Protein AF-A0A6M2E4M0-F1 (afdb_monomer_lite)

InterPro domains:
  IPR001567 Peptidase M3A/M3B catalytic domain [PF01432] (17-182)
  IPR024077 Neurolysin/Thimet oligopeptidase, domain 2 [G3DSA:1.10.1370.10] (2-150)
  IPR024079 Metallopeptidase, catalytic domain superfamily [G3DSA:3.40.390.10] (151-183)
  IPR045090 Peptidase M3A/M3B [PTHR11804] (2-182)

Secondary structure (DSSP, 8-state):
--------SSHHHHHHHHHH---HHHHHHHHHHHHTTTHHHHHHHHHHHHHHHHHHHHHTT-SSHHHHHHTTSTT-SHHHHHHHHHHHHHHHHHHHHHHHHHHHHHHHHHHHHHT----S---HHHHHHHHHHHHHHHS---HHHHHTT--HHHHHHHHHHHHHHHHT----PPSS---SS--

Sequence (183 aa):
ETGKRKVTLKHPHVVPVMKMAADPETRRKVNFACESRCIKENIPLLEKAISLRHKKAQILNYPTHADFVTELLMACSAANVRRFLTDLADKLQPLWAKEKKVLLELKEEECEKQGVPFDGELHVWDIAFYKNLVEERHYKVDQEKLRAYFPLEVVMKGLFGIYELLLGLKFEEIEKPALWHPE

Structure (mmCIF, N/CA/C/O backbone):
data_AF-A0A6M2E4M0-F1
#
_entry.id   AF-A0A6M2E4M0-F1
#
loop_
_atom_site.group_PDB
_atom_site.id
_atom_site.type_symbol
_atom_site.label_atom_id
_atom_site.label_alt_id
_atom_site.label_comp_id
_atom_site.label_asym_id
_atom_site.label_entity_id
_atom_site.label_seq_id
_atom_site.pdbx_PDB_ins_code
_atom_site.Cartn_x
_atom_site.Cartn_y
_atom_site.Cartn_z
_atom_site.occupancy
_atom_site.B_iso_or_equiv
_atom_site.auth_seq_id
_atom_site.auth_comp_id
_atom_site.auth_asym_id
_atom_site.auth_atom_id
_atom_site.pdbx_PDB_model_num
ATOM 1 N N . GLU A 1 1 ? -5.366 -20.433 32.260 1.00 48.91 1 GLU A N 1
ATOM 2 C CA . GLU A 1 1 ? -5.104 -20.024 30.860 1.00 48.91 1 GLU A CA 1
ATOM 3 C C . GLU A 1 1 ? -5.175 -18.506 30.765 1.00 48.91 1 GLU A C 1
ATOM 5 O O . GLU A 1 1 ? -6.028 -17.913 31.405 1.00 48.91 1 GLU A O 1
ATOM 10 N N . THR A 1 2 ? -4.258 -17.851 30.055 1.00 73.00 2 THR A N 1
ATOM 11 C CA . THR A 1 2 ? -4.041 -16.391 30.155 1.00 73.00 2 THR A CA 1
ATOM 12 C C . THR A 1 2 ? -5.080 -15.519 29.429 1.00 73.00 2 THR A C 1
ATOM 14 O O . THR A 1 2 ? -4.933 -14.300 29.432 1.00 73.00 2 THR A O 1
ATOM 17 N N . GLY A 1 3 ? -6.098 -16.102 28.778 1.00 86.94 3 GLY A N 1
ATOM 18 C CA . GLY A 1 3 ? -7.182 -15.371 28.095 1.00 86.94 3 GLY A CA 1
ATOM 19 C C . GLY A 1 3 ? -6.783 -14.612 26.816 1.00 86.94 3 GLY A C 1
ATOM 20 O O . GLY A 1 3 ? -7.620 -13.957 26.201 1.00 86.94 3 GLY A O 1
ATOM 21 N N . LYS A 1 4 ? -5.517 -14.688 26.387 1.00 90.69 4 LYS A N 1
ATOM 22 C CA . LYS A 1 4 ? -4.993 -13.954 25.221 1.00 90.69 4 LYS A CA 1
ATOM 23 C C . LYS A 1 4 ? -5.273 -14.687 23.901 1.00 90.69 4 LYS A C 1
ATOM 25 O O . LYS A 1 4 ? -5.190 -15.911 23.834 1.00 90.69 4 LYS A O 1
ATOM 30 N N . ARG A 1 5 ? -5.540 -13.931 22.827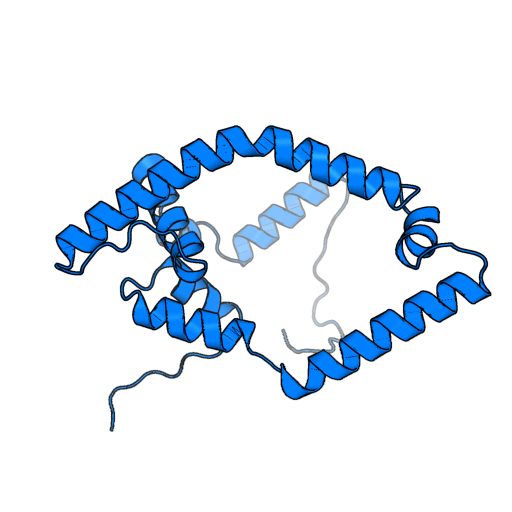 1.00 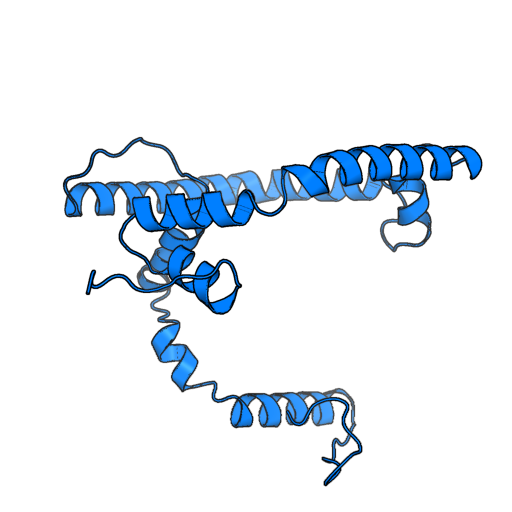91.62 5 ARG A N 1
ATOM 31 C CA . ARG A 1 5 ? -5.704 -14.442 21.450 1.00 91.62 5 ARG A CA 1
ATOM 32 C C . ARG A 1 5 ? -4.426 -14.224 20.633 1.00 91.62 5 ARG A C 1
ATOM 34 O O . ARG A 1 5 ? -3.756 -13.204 20.782 1.00 91.62 5 ARG A O 1
ATOM 41 N N . LYS A 1 6 ? -4.088 -15.174 19.756 1.00 93.50 6 LYS A N 1
ATOM 42 C CA . LYS A 1 6 ? -2.920 -15.077 18.869 1.00 93.50 6 LYS A CA 1
ATOM 43 C C . LYS A 1 6 ? -3.266 -14.249 17.631 1.00 93.50 6 LYS A C 1
ATOM 45 O O . LYS A 1 6 ? -4.052 -14.691 16.802 1.00 93.50 6 LYS A O 1
ATOM 50 N N . VAL A 1 7 ? -2.622 -13.095 17.479 1.00 94.88 7 VAL A N 1
ATOM 51 C CA . VAL A 1 7 ? -2.681 -12.268 16.264 1.00 94.88 7 VAL A CA 1
ATOM 52 C C . VAL A 1 7 ? -1.413 -12.515 15.447 1.00 94.88 7 VAL A C 1
ATOM 54 O O . VAL A 1 7 ? -0.306 -12.462 15.979 1.00 94.88 7 VAL A O 1
ATOM 57 N N . THR A 1 8 ? -1.557 -12.822 14.157 1.00 96.12 8 THR A N 1
ATOM 58 C CA . THR A 1 8 ? -0.409 -13.051 13.256 1.00 96.12 8 THR A CA 1
ATOM 59 C C . THR A 1 8 ? -0.132 -11.828 12.392 1.00 96.12 8 THR A C 1
ATOM 61 O O . THR A 1 8 ? -1.048 -11.080 12.082 1.00 96.12 8 THR A O 1
ATOM 64 N N . LEU A 1 9 ? 1.081 -11.707 11.853 1.00 95.31 9 LEU A N 1
ATOM 65 C CA . LEU A 1 9 ? 1.463 -10.622 10.935 1.00 95.31 9 LEU A CA 1
ATOM 66 C C . LEU A 1 9 ? 1.097 -10.900 9.461 1.00 95.31 9 LEU A C 1
ATOM 68 O O . LEU A 1 9 ? 1.837 -10.552 8.539 1.00 95.31 9 LEU A O 1
ATOM 72 N N . LYS A 1 10 ? -0.014 -11.606 9.238 1.00 95.62 10 LYS A N 1
ATOM 73 C CA . LYS A 1 10 ? -0.569 -11.904 7.910 1.00 95.62 10 LYS A CA 1
ATOM 74 C C . LYS A 1 10 ? -1.707 -10.928 7.620 1.00 95.62 10 LYS A C 1
ATOM 76 O O . LYS A 1 10 ? -2.395 -10.513 8.552 1.00 95.62 10 LYS A O 1
ATOM 81 N N . HIS A 1 11 ? -1.928 -10.599 6.347 1.00 91.69 11 HIS A N 1
ATOM 82 C CA . HIS A 1 11 ? -2.948 -9.627 5.929 1.00 91.69 11 HIS A CA 1
ATOM 83 C C . HIS A 1 11 ? -4.336 -9.838 6.563 1.00 91.69 11 HIS A C 1
ATOM 85 O O . HIS A 1 11 ? -4.871 -8.850 7.065 1.00 91.69 11 HIS A O 1
ATOM 91 N N . PRO A 1 12 ? -4.878 -11.072 6.656 1.00 94.38 12 PRO A N 1
ATOM 92 C CA . PRO A 1 12 ? -6.195 -11.304 7.258 1.00 94.38 12 PRO A CA 1
ATOM 93 C C . PRO A 1 12 ? -6.313 -10.901 8.734 1.00 94.38 12 PRO A C 1
ATOM 95 O O . PRO A 1 12 ? -7.415 -10.694 9.218 1.00 94.38 12 PRO A O 1
ATOM 98 N N . HIS A 1 13 ? -5.196 -10.789 9.458 1.00 94.19 13 HIS A N 1
ATOM 99 C CA . HIS A 1 13 ? -5.175 -10.346 10.854 1.00 94.19 13 HIS A CA 1
ATOM 100 C C . HIS A 1 13 ? -4.725 -8.889 10.991 1.00 94.19 13 HIS A C 1
ATOM 102 O O . HIS A 1 13 ? -5.324 -8.135 11.749 1.00 94.19 13 HIS A O 1
ATOM 108 N N . VAL A 1 14 ? -3.692 -8.472 10.254 1.00 94.94 14 VAL A N 1
ATOM 109 C CA . VAL A 1 14 ? -3.147 -7.110 10.361 1.00 94.94 14 VAL A CA 1
ATOM 110 C C . VAL A 1 14 ? -4.158 -6.079 9.868 1.00 94.94 14 VAL A C 1
ATOM 112 O O . VAL A 1 14 ? -4.410 -5.106 10.567 1.00 94.94 14 VAL A O 1
ATOM 115 N N . VAL A 1 15 ? -4.773 -6.289 8.699 1.00 94.25 15 VAL A N 1
ATOM 116 C CA . VAL A 1 15 ? -5.650 -5.275 8.091 1.00 94.25 15 VAL A CA 1
ATOM 117 C C . VAL A 1 15 ? -6.874 -4.967 8.968 1.00 94.25 15 VAL A C 1
ATOM 119 O O . VAL A 1 15 ? -7.100 -3.784 9.222 1.00 94.25 15 VAL A O 1
ATOM 122 N N . PRO A 1 16 ? -7.625 -5.958 9.495 1.00 93.94 16 PRO A N 1
ATOM 123 C CA . PRO A 1 16 ? -8.746 -5.667 10.390 1.00 93.94 16 PRO A CA 1
ATOM 124 C C . PRO A 1 16 ? -8.308 -4.993 11.690 1.00 93.94 16 PRO A C 1
ATOM 126 O O . PRO A 1 16 ? -8.949 -4.041 12.119 1.00 93.94 16 PRO A O 1
ATOM 129 N N . VAL A 1 17 ? -7.185 -5.412 12.288 1.00 95.56 17 VAL A N 1
ATOM 130 C CA . VAL A 1 17 ? -6.670 -4.764 13.506 1.00 95.56 17 VAL A CA 1
ATOM 131 C C . VAL A 1 17 ? -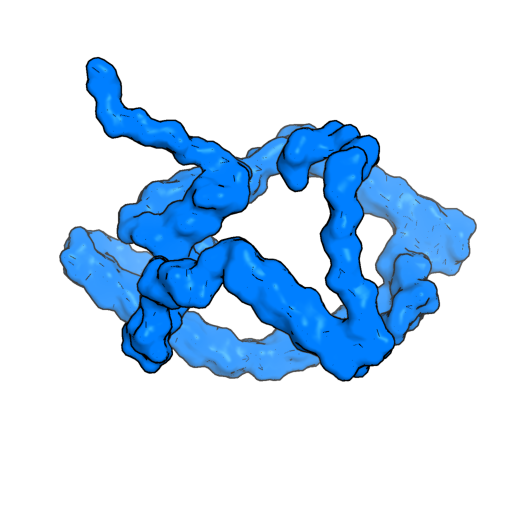6.353 -3.293 13.249 1.00 95.56 17 VAL A C 1
ATOM 133 O O . VAL A 1 17 ? -6.776 -2.438 14.020 1.00 95.56 17 VAL A O 1
ATOM 136 N N . MET A 1 18 ? -5.670 -2.978 12.147 1.00 96.06 18 MET A N 1
ATOM 137 C CA . MET A 1 18 ? -5.321 -1.595 11.814 1.00 96.06 18 MET A CA 1
ATOM 138 C C . MET A 1 18 ? -6.540 -0.718 11.503 1.00 96.06 18 MET A C 1
ATOM 140 O O . MET A 1 18 ? -6.465 0.490 11.704 1.00 96.06 18 MET A O 1
ATOM 144 N N . LYS A 1 19 ? -7.643 -1.298 11.011 1.00 94.19 19 LYS A N 1
ATOM 145 C CA . LYS A 1 19 ? -8.867 -0.561 10.654 1.00 94.19 19 LYS A CA 1
ATOM 146 C C . LYS A 1 19 ? -9.890 -0.450 11.785 1.00 94.19 19 LYS A C 1
ATOM 148 O O . LYS A 1 19 ? -10.618 0.531 11.817 1.00 94.19 19 LYS A O 1
ATOM 153 N N . MET A 1 20 ? -9.976 -1.446 12.667 1.00 91.69 20 MET A N 1
ATOM 154 C CA . MET A 1 20 ? -11.119 -1.611 13.579 1.00 91.69 20 MET A CA 1
ATOM 155 C C . MET A 1 20 ? -10.738 -1.681 15.061 1.00 91.69 20 MET A C 1
ATOM 157 O O . MET A 1 20 ? -11.606 -1.518 15.914 1.00 91.69 20 MET A O 1
ATOM 161 N N . ALA A 1 21 ? -9.474 -1.945 15.415 1.00 93.25 21 ALA A N 1
ATOM 162 C CA . ALA A 1 21 ? -9.102 -2.032 16.826 1.00 93.25 21 ALA A CA 1
ATOM 163 C C . ALA A 1 21 ? -9.146 -0.642 17.475 1.00 93.25 21 ALA A C 1
ATOM 165 O O . ALA A 1 21 ? -8.333 0.213 17.133 1.00 93.25 21 ALA A O 1
ATOM 166 N N . ALA A 1 22 ? -10.066 -0.441 18.424 1.00 89.06 22 ALA A N 1
ATOM 167 C CA . ALA A 1 22 ? -10.234 0.830 19.132 1.00 89.06 22 ALA A CA 1
ATOM 168 C C . ALA A 1 22 ? -9.011 1.205 19.989 1.00 89.06 22 ALA A C 1
ATOM 170 O O . ALA A 1 22 ? -8.667 2.376 20.086 1.00 89.06 22 ALA A O 1
ATOM 171 N N . ASP A 1 23 ? -8.310 0.217 20.557 1.00 90.62 23 ASP A N 1
ATOM 172 C CA . ASP A 1 23 ? -7.115 0.463 21.369 1.00 90.62 23 ASP A CA 1
ATOM 173 C C . ASP A 1 23 ? -5.913 0.906 20.497 1.00 90.62 23 ASP A C 1
ATOM 175 O O . ASP A 1 23 ? -5.389 0.092 19.715 1.00 90.62 23 ASP A O 1
ATOM 179 N N . PRO A 1 24 ? -5.421 2.154 20.645 1.00 90.81 24 PRO A N 1
ATOM 180 C CA . PRO A 1 24 ? -4.288 2.661 19.874 1.00 90.81 24 PRO A CA 1
ATOM 181 C C . PRO A 1 24 ? -2.990 1.895 20.151 1.00 90.81 24 PRO A C 1
ATOM 183 O O . PRO A 1 24 ? -2.186 1.714 19.234 1.00 90.81 24 PRO A O 1
ATOM 186 N N . GLU A 1 25 ? -2.784 1.369 21.364 1.00 92.62 25 GLU A N 1
ATOM 187 C CA . GLU A 1 25 ? -1.576 0.601 21.686 1.00 92.62 25 GLU A CA 1
ATOM 188 C C . GLU A 1 25 ? -1.540 -0.737 20.945 1.00 92.62 25 GLU A C 1
ATOM 190 O O . GLU A 1 25 ? -0.474 -1.191 20.511 1.00 92.62 25 GLU A O 1
ATOM 195 N N . THR A 1 26 ? -2.702 -1.363 20.752 1.00 94.56 26 THR A N 1
ATOM 196 C CA . THR A 1 26 ? -2.828 -2.566 19.926 1.00 94.56 26 THR A CA 1
ATOM 197 C C . THR A 1 26 ? -2.453 -2.268 18.474 1.00 94.56 26 THR A C 1
ATOM 199 O O . THR A 1 26 ? -1.631 -2.994 17.902 1.00 94.56 26 THR A O 1
ATOM 202 N N . ARG A 1 27 ? -2.967 -1.173 17.891 1.00 95.25 27 ARG A N 1
ATOM 203 C CA . ARG A 1 27 ? -2.604 -0.751 16.525 1.00 95.25 27 ARG A CA 1
ATOM 204 C C . ARG A 1 27 ? -1.110 -0.451 16.412 1.00 95.25 27 ARG A C 1
ATOM 206 O O . ARG A 1 27 ? -0.449 -0.964 15.509 1.00 95.25 27 ARG A O 1
ATOM 213 N N . ARG A 1 28 ? -0.544 0.295 17.366 1.00 95.31 28 ARG A N 1
ATOM 214 C CA . ARG A 1 28 ? 0.883 0.645 17.402 1.00 95.31 28 ARG A CA 1
ATOM 215 C C . ARG A 1 28 ? 1.780 -0.591 17.432 1.00 95.31 28 ARG A C 1
ATOM 217 O O . ARG A 1 28 ? 2.710 -0.692 16.631 1.00 95.31 28 ARG A O 1
ATOM 224 N N . LYS A 1 29 ? 1.496 -1.557 18.316 1.00 96.38 29 LYS A N 1
ATOM 225 C CA . LYS A 1 29 ? 2.277 -2.803 18.441 1.00 96.38 29 LYS A CA 1
ATOM 226 C C . LYS A 1 29 ? 2.203 -3.658 17.180 1.00 96.38 29 LYS A C 1
ATOM 228 O O . LYS A 1 29 ? 3.231 -4.173 16.743 1.00 96.38 29 LYS A O 1
ATOM 233 N N . VAL A 1 30 ? 1.014 -3.806 16.593 1.00 96.44 30 VAL A N 1
ATOM 234 C CA . VAL A 1 30 ? 0.835 -4.597 15.367 1.00 96.44 30 VAL A CA 1
ATOM 235 C C . VAL A 1 30 ? 1.508 -3.925 14.174 1.00 96.44 30 VAL A C 1
ATOM 237 O O . VAL A 1 30 ? 2.227 -4.606 13.443 1.00 96.44 30 VAL A O 1
ATOM 240 N N . ASN A 1 31 ? 1.357 -2.608 14.019 1.00 96.62 31 ASN A N 1
ATOM 241 C CA . ASN A 1 31 ? 2.043 -1.838 12.985 1.00 96.62 31 ASN A CA 1
ATOM 242 C C . ASN A 1 31 ? 3.562 -1.996 13.102 1.00 96.62 31 ASN A C 1
ATOM 244 O O . ASN A 1 31 ? 4.214 -2.431 12.160 1.00 96.62 31 ASN A O 1
ATOM 248 N N . PHE A 1 32 ? 4.120 -1.738 14.288 1.00 96.69 32 PHE A N 1
ATOM 249 C CA . PHE A 1 32 ? 5.558 -1.851 14.524 1.00 96.69 32 PHE A CA 1
ATOM 250 C C . PHE A 1 32 ? 6.086 -3.263 14.239 1.00 96.69 32 PHE A C 1
ATOM 252 O O . PHE A 1 32 ? 7.099 -3.417 13.560 1.00 96.69 32 PHE A O 1
ATOM 259 N N . ALA A 1 33 ? 5.392 -4.303 14.711 1.00 96.31 33 ALA A N 1
ATOM 260 C CA . ALA A 1 33 ? 5.784 -5.685 14.453 1.00 96.31 33 ALA A CA 1
ATOM 261 C C . ALA A 1 33 ? 5.708 -6.047 12.959 1.00 96.31 33 ALA A C 1
ATOM 263 O O . ALA A 1 33 ? 6.560 -6.786 12.468 1.00 96.31 33 ALA A O 1
ATOM 264 N N . CYS A 1 34 ? 4.712 -5.529 12.233 1.00 95.19 34 CYS A N 1
ATOM 265 C CA . CYS A 1 34 ? 4.542 -5.749 10.798 1.00 95.19 34 CYS A CA 1
ATOM 266 C C . CYS A 1 34 ? 5.633 -5.054 9.966 1.00 95.19 34 CYS A C 1
ATOM 268 O O . CYS A 1 34 ? 6.212 -5.690 9.081 1.00 95.19 34 CYS A O 1
ATOM 270 N N . GLU A 1 35 ? 5.947 -3.797 10.280 1.00 94.62 35 GLU A N 1
ATOM 271 C CA . GLU A 1 35 ? 6.998 -3.019 9.610 1.00 94.62 35 GLU A CA 1
ATOM 272 C C . GLU A 1 35 ? 8.408 -3.511 9.970 1.00 94.62 35 GLU A C 1
ATOM 274 O O . GLU A 1 35 ? 9.340 -3.383 9.182 1.00 94.62 35 GLU A O 1
ATOM 279 N N . SER A 1 36 ? 8.568 -4.164 11.126 1.00 95.88 36 SER A N 1
ATOM 280 C CA . SER A 1 36 ? 9.862 -4.688 11.586 1.00 95.88 36 SER A CA 1
ATOM 281 C C . SER A 1 36 ? 10.189 -6.109 11.113 1.00 95.88 36 SER A C 1
ATOM 283 O O . SER A 1 36 ? 11.143 -6.729 11.598 1.00 95.88 36 SER A O 1
ATOM 285 N N . ARG A 1 37 ? 9.409 -6.671 10.183 1.00 95.56 37 ARG A N 1
ATOM 286 C CA . ARG A 1 37 ? 9.635 -8.037 9.688 1.00 95.56 37 ARG A CA 1
ATOM 287 C C . ARG A 1 37 ? 10.951 -8.135 8.921 1.00 95.56 37 ARG A C 1
ATOM 289 O O . ARG A 1 37 ? 11.187 -7.392 7.974 1.00 95.56 37 ARG A O 1
ATOM 296 N N . CYS A 1 38 ? 11.767 -9.116 9.304 1.00 96.25 38 CYS A N 1
ATOM 297 C CA . CYS A 1 38 ? 13.013 -9.474 8.623 1.00 96.25 38 CYS A CA 1
ATOM 298 C C . CYS A 1 38 ? 14.016 -8.312 8.485 1.00 96.25 38 CYS A C 1
ATOM 300 O O . CYS A 1 38 ? 14.787 -8.287 7.531 1.00 96.25 38 CYS A O 1
ATOM 302 N N . ILE A 1 39 ? 14.013 -7.333 9.404 1.00 95.94 39 ILE A N 1
ATOM 303 C CA . ILE A 1 39 ? 14.928 -6.175 9.360 1.00 95.94 39 ILE A CA 1
ATOM 304 C C . ILE A 1 39 ? 16.394 -6.620 9.261 1.00 95.94 39 ILE A C 1
ATOM 306 O O . ILE A 1 39 ? 17.145 -6.094 8.442 1.00 95.94 39 ILE A O 1
ATOM 310 N N . LYS A 1 40 ? 16.807 -7.594 10.082 1.00 96.06 40 LYS A N 1
ATOM 311 C CA . LYS A 1 40 ? 18.214 -8.013 10.181 1.00 96.06 40 LYS A CA 1
ATOM 312 C C . LYS A 1 40 ? 18.696 -8.710 8.911 1.00 96.06 40 LYS A C 1
ATOM 314 O O . LYS A 1 40 ? 19.852 -8.565 8.535 1.00 96.06 40 LYS A O 1
ATOM 319 N N . GLU A 1 41 ? 17.812 -9.457 8.264 1.00 97.56 41 GLU A N 1
ATOM 320 C CA . GLU A 1 41 ? 18.101 -10.242 7.071 1.00 97.56 41 GLU A CA 1
ATOM 321 C C . GLU A 1 41 ? 17.951 -9.404 5.794 1.00 97.56 41 GLU A C 1
ATOM 323 O O . GLU A 1 41 ? 18.804 -9.462 4.910 1.00 97.56 41 GLU A O 1
ATOM 328 N N . ASN A 1 42 ? 16.894 -8.593 5.693 1.00 97.94 42 ASN A N 1
ATOM 329 C CA . ASN A 1 42 ? 16.554 -7.883 4.461 1.00 97.94 42 ASN A CA 1
ATOM 330 C C . ASN A 1 42 ? 17.355 -6.597 4.255 1.00 97.94 42 ASN A C 1
ATOM 332 O O . ASN A 1 42 ? 17.609 -6.261 3.100 1.00 97.94 42 ASN A O 1
ATOM 336 N N . ILE A 1 43 ? 17.769 -5.884 5.312 1.00 97.56 43 ILE A N 1
ATOM 337 C CA . ILE A 1 43 ? 18.551 -4.644 5.148 1.00 97.56 43 ILE A CA 1
ATOM 338 C C . ILE A 1 43 ? 19.876 -4.914 4.407 1.00 97.56 43 ILE A C 1
ATOM 340 O O . ILE A 1 43 ? 20.073 -4.314 3.348 1.00 97.56 43 ILE A O 1
ATOM 344 N N . PRO A 1 44 ? 20.735 -5.864 4.839 1.00 98.06 44 PRO A N 1
ATOM 345 C CA . PRO A 1 44 ? 21.988 -6.141 4.131 1.00 98.06 44 PRO A CA 1
ATOM 346 C C . PRO A 1 44 ? 21.770 -6.646 2.697 1.00 98.06 44 PRO A C 1
ATOM 348 O O . PRO A 1 44 ? 22.538 -6.335 1.782 1.00 98.06 44 PRO A O 1
ATOM 351 N N . LEU A 1 45 ? 20.706 -7.428 2.474 1.00 98.38 45 LEU A N 1
ATOM 352 C CA . LEU A 1 45 ? 20.339 -7.904 1.140 1.00 98.38 45 LEU A CA 1
ATOM 353 C C . LEU A 1 45 ? 19.909 -6.753 0.227 1.00 98.38 45 LEU A C 1
ATOM 355 O O . LEU A 1 45 ? 20.286 -6.739 -0.946 1.00 98.38 45 LEU A O 1
ATOM 359 N N . LEU A 1 46 ? 19.155 -5.784 0.750 1.00 98.00 46 LEU A N 1
ATOM 360 C CA . LEU A 1 46 ? 18.704 -4.619 -0.000 1.00 98.00 46 LEU A CA 1
ATOM 361 C C . LEU A 1 46 ? 19.877 -3.706 -0.371 1.00 98.00 46 LEU A C 1
ATOM 363 O O . LEU A 1 46 ? 19.984 -3.312 -1.530 1.00 98.00 46 LEU A O 1
ATOM 367 N N . GLU A 1 47 ? 20.790 -3.430 0.562 1.00 98.19 47 GLU A N 1
ATOM 368 C CA . GLU A 1 47 ? 22.007 -2.649 0.300 1.00 98.19 47 GLU A CA 1
ATOM 369 C C . GLU A 1 47 ? 22.853 -3.290 -0.806 1.00 98.19 47 GLU A C 1
ATOM 371 O O . GLU A 1 47 ? 23.224 -2.640 -1.792 1.00 98.19 47 GLU A O 1
ATOM 376 N N . LYS A 1 48 ? 23.082 -4.605 -0.699 1.00 98.25 48 LYS A N 1
ATOM 377 C CA . LYS A 1 48 ? 23.785 -5.375 -1.728 1.00 98.25 48 LYS A CA 1
ATOM 378 C C . LYS A 1 48 ? 23.043 -5.335 -3.064 1.00 98.25 48 LYS A C 1
ATOM 380 O O . LYS A 1 48 ? 23.673 -5.149 -4.104 1.00 98.25 48 LYS A O 1
ATOM 385 N N . ALA A 1 49 ? 21.718 -5.478 -3.061 1.00 98.38 49 ALA A N 1
ATOM 386 C CA . ALA A 1 49 ? 20.908 -5.429 -4.274 1.00 98.38 49 ALA A CA 1
ATOM 387 C C . ALA A 1 49 ? 20.973 -4.056 -4.959 1.00 98.38 49 ALA A C 1
ATOM 389 O O . ALA A 1 49 ? 21.109 -4.005 -6.180 1.00 98.38 49 ALA A O 1
ATOM 390 N N . ILE A 1 50 ? 20.917 -2.955 -4.203 1.00 98.25 50 ILE A N 1
ATOM 391 C CA . ILE A 1 50 ? 21.036 -1.588 -4.733 1.00 98.25 50 ILE A CA 1
ATOM 392 C C . ILE A 1 50 ? 22.409 -1.393 -5.386 1.00 98.25 50 ILE A C 1
ATOM 394 O O . ILE A 1 50 ? 22.480 -0.967 -6.540 1.00 98.25 50 ILE A O 1
ATOM 398 N N . SER A 1 51 ? 23.485 -1.779 -4.693 1.00 98.19 51 SER A N 1
ATOM 399 C CA . SER A 1 51 ? 24.854 -1.681 -5.215 1.00 98.19 51 SER A CA 1
ATOM 400 C C . SER A 1 51 ? 25.040 -2.490 -6.505 1.00 98.19 51 SER A C 1
ATOM 402 O O . SER A 1 51 ? 25.507 -1.968 -7.521 1.00 98.19 51 SER A O 1
ATOM 404 N N . LEU A 1 52 ? 24.593 -3.751 -6.516 1.00 98.44 52 LEU A N 1
ATOM 405 C CA . LEU A 1 52 ? 24.701 -4.622 -7.689 1.00 98.44 52 LEU A CA 1
ATOM 406 C C . LEU A 1 52 ? 23.849 -4.131 -8.865 1.00 98.44 52 LEU A C 1
ATOM 408 O O . LEU A 1 52 ? 24.301 -4.185 -10.008 1.00 98.44 52 LEU A O 1
ATOM 412 N N . ARG A 1 53 ? 22.638 -3.625 -8.605 1.00 98.44 53 ARG A N 1
ATOM 413 C CA . ARG A 1 53 ? 21.768 -3.037 -9.636 1.00 98.44 53 ARG A CA 1
ATOM 414 C C . ARG A 1 53 ? 22.392 -1.796 -10.259 1.00 98.44 53 ARG A C 1
ATOM 416 O O . ARG A 1 53 ? 22.334 -1.647 -11.478 1.00 98.44 53 ARG A O 1
ATOM 423 N N . HIS A 1 54 ? 23.015 -0.942 -9.449 1.00 97.94 54 HIS A N 1
ATOM 424 C CA . HIS A 1 54 ? 23.741 0.219 -9.950 1.00 97.94 54 HIS A CA 1
ATOM 425 C C . HIS A 1 54 ? 24.948 -0.204 -10.799 1.00 97.94 54 HIS A C 1
ATOM 427 O O . HIS A 1 54 ? 25.066 0.235 -11.940 1.00 97.94 54 HIS A O 1
ATOM 433 N N . LYS A 1 55 ? 25.775 -1.143 -10.315 1.00 98.00 55 LYS A N 1
ATOM 434 C CA . LYS A 1 55 ? 26.913 -1.682 -11.079 1.00 98.00 55 LYS A CA 1
ATOM 435 C C . LYS A 1 55 ? 26.481 -2.297 -12.415 1.00 98.00 55 LYS A C 1
ATOM 437 O O . LYS A 1 55 ? 27.122 -2.052 -13.431 1.00 98.00 55 LYS A O 1
ATOM 442 N N . LYS A 1 56 ? 25.382 -3.061 -12.431 1.00 98.19 56 LYS A N 1
ATOM 443 C CA . LYS A 1 56 ? 24.802 -3.616 -13.664 1.00 98.19 56 LYS A CA 1
ATOM 444 C C . LYS A 1 56 ? 24.430 -2.510 -14.656 1.00 98.19 56 LYS A C 1
ATOM 446 O O . LYS A 1 56 ? 24.754 -2.637 -15.830 1.00 98.19 56 LYS A O 1
ATOM 451 N N . ALA A 1 57 ? 23.756 -1.455 -14.197 1.00 97.62 57 ALA A N 1
ATOM 452 C CA . ALA A 1 57 ? 23.356 -0.343 -15.058 1.00 97.62 57 ALA A CA 1
ATOM 453 C C . ALA A 1 57 ? 24.573 0.353 -15.684 1.00 97.62 57 ALA A C 1
ATOM 455 O O . ALA A 1 57 ? 24.595 0.557 -16.892 1.00 97.62 57 ALA A O 1
ATOM 456 N N . GLN A 1 58 ? 25.615 0.602 -14.886 1.00 97.69 58 GLN A N 1
ATOM 457 C CA . GLN A 1 58 ? 26.865 1.210 -15.351 1.00 97.69 58 GLN A CA 1
ATOM 458 C C . GLN A 1 58 ? 27.571 0.359 -16.417 1.00 97.69 58 GLN A C 1
ATOM 460 O O . GLN A 1 58 ? 28.001 0.892 -17.432 1.00 97.69 58 GLN A O 1
ATOM 465 N N . ILE A 1 59 ? 27.635 -0.968 -16.237 1.00 98.25 59 ILE A N 1
ATOM 466 C CA . ILE A 1 59 ? 28.208 -1.892 -17.241 1.00 98.25 59 ILE A CA 1
ATOM 467 C C . ILE A 1 59 ? 27.440 -1.829 -18.567 1.00 98.25 59 ILE A C 1
ATOM 469 O O . ILE A 1 59 ? 28.030 -1.961 -19.634 1.00 98.25 59 ILE A O 1
ATOM 473 N N . LEU A 1 60 ? 26.124 -1.630 -18.500 1.00 97.38 60 LEU A N 1
ATOM 474 C CA . LEU A 1 60 ? 25.257 -1.502 -19.668 1.00 97.38 60 LEU A CA 1
ATOM 475 C C . LEU A 1 60 ? 25.191 -0.060 -20.208 1.00 97.38 60 LEU A C 1
ATOM 477 O O . LEU A 1 60 ? 24.385 0.208 -21.088 1.00 97.38 60 LEU A O 1
ATOM 481 N N . ASN A 1 61 ? 26.038 0.851 -19.713 1.00 97.44 61 ASN A N 1
ATOM 482 C CA . ASN A 1 61 ? 26.102 2.270 -20.083 1.00 97.44 61 ASN A CA 1
ATOM 483 C C . ASN A 1 61 ? 24.851 3.102 -19.737 1.00 97.44 61 ASN A C 1
ATOM 485 O O . ASN A 1 61 ? 24.598 4.132 -20.361 1.00 97.44 61 ASN A O 1
ATOM 489 N N . TYR A 1 62 ? 24.096 2.708 -18.707 1.00 97.31 62 TYR A N 1
ATOM 490 C CA . TYR A 1 62 ? 22.991 3.506 -18.164 1.00 97.31 62 TYR A CA 1
ATOM 491 C C . TYR A 1 62 ? 23.433 4.281 -16.911 1.00 97.31 62 TYR A C 1
ATOM 493 O O . TYR A 1 62 ? 24.097 3.706 -16.040 1.00 97.31 62 TYR A O 1
ATOM 501 N N . PRO A 1 63 ? 23.005 5.549 -16.739 1.00 95.50 63 PRO A N 1
ATOM 502 C CA . PRO A 1 63 ? 23.349 6.353 -15.563 1.00 95.50 63 PRO A CA 1
ATOM 503 C C . PRO A 1 63 ? 22.867 5.736 -14.246 1.00 95.50 63 PRO A C 1
ATOM 505 O O . PRO A 1 63 ? 23.586 5.709 -13.244 1.00 95.50 63 PRO A O 1
ATOM 508 N N . THR A 1 64 ? 21.646 5.200 -14.233 1.00 97.00 64 THR A N 1
ATOM 509 C CA . THR A 1 64 ? 21.070 4.556 -13.054 1.00 97.00 64 THR A CA 1
ATOM 510 C C . THR A 1 64 ? 20.324 3.282 -13.422 1.00 97.00 64 THR A C 1
ATOM 512 O O . THR A 1 64 ? 19.936 3.058 -14.568 1.00 97.00 64 THR A O 1
ATOM 515 N N . HIS A 1 65 ? 20.067 2.443 -12.417 1.00 97.38 65 HIS A N 1
ATOM 516 C CA . HIS A 1 65 ? 19.185 1.294 -12.598 1.00 97.38 65 HIS A CA 1
ATOM 517 C C . HIS A 1 65 ? 17.759 1.710 -12.988 1.00 97.38 65 HIS A C 1
ATOM 519 O O . HIS A 1 65 ? 17.096 0.976 -13.712 1.00 97.38 65 HIS A O 1
ATOM 525 N N . ALA A 1 66 ? 17.291 2.877 -12.532 1.00 97.31 66 ALA A N 1
ATOM 526 C CA . ALA A 1 66 ? 15.970 3.373 -12.890 1.00 97.31 66 ALA A CA 1
ATOM 527 C C . ALA A 1 66 ? 15.900 3.732 -14.381 1.00 97.31 66 ALA A C 1
ATOM 529 O O . ALA A 1 66 ? 14.934 3.355 -15.034 1.00 97.31 66 ALA A O 1
ATOM 530 N N . ASP A 1 67 ? 16.931 4.375 -14.937 1.00 96.50 67 ASP A N 1
ATOM 531 C CA . ASP A 1 67 ? 17.004 4.671 -16.377 1.00 96.50 67 ASP A CA 1
ATOM 532 C C . ASP A 1 67 ? 17.052 3.385 -17.208 1.00 96.50 67 ASP A C 1
ATOM 534 O O . ASP A 1 67 ? 16.298 3.247 -18.165 1.00 96.50 67 ASP A O 1
ATOM 538 N N . PHE A 1 68 ? 17.836 2.396 -16.766 1.00 96.94 68 PHE A N 1
ATOM 539 C CA . PHE A 1 68 ? 17.877 1.071 -17.391 1.00 96.94 68 PHE A CA 1
ATOM 540 C C . PHE A 1 68 ? 16.503 0.381 -17.428 1.00 96.94 68 PHE A C 1
ATOM 542 O O . PHE A 1 68 ? 16.123 -0.200 -18.437 1.00 96.94 68 PHE A O 1
ATOM 549 N N . VAL A 1 69 ? 15.746 0.415 -16.327 1.00 97.12 69 VAL A N 1
ATOM 550 C CA . VAL A 1 69 ? 14.432 -0.249 -16.261 1.00 97.12 69 VAL A CA 1
ATOM 551 C C . VAL A 1 69 ? 13.372 0.528 -17.036 1.00 97.12 69 VAL A C 1
ATOM 553 O O . VAL A 1 69 ? 12.522 -0.076 -17.682 1.00 97.12 69 VAL A O 1
ATOM 556 N N . THR A 1 70 ? 13.394 1.858 -16.953 1.00 96.94 70 THR A N 1
ATOM 557 C CA . THR A 1 70 ? 12.338 2.708 -17.520 1.00 96.94 70 THR A CA 1
ATOM 558 C C . THR A 1 70 ? 12.398 2.845 -19.032 1.00 96.94 70 THR A C 1
ATOM 560 O O . THR A 1 70 ? 11.364 3.161 -19.610 1.00 96.94 70 THR A O 1
ATOM 563 N N . GLU A 1 71 ? 13.532 2.554 -19.672 1.00 95.12 71 GLU A N 1
ATOM 564 C CA . GLU A 1 71 ? 13.663 2.565 -21.136 1.00 95.12 71 GLU A CA 1
ATOM 565 C C . GLU A 1 71 ? 12.617 1.678 -21.833 1.00 95.12 71 GLU A C 1
ATOM 567 O O . GLU A 1 71 ? 12.037 2.077 -22.838 1.00 95.12 71 GLU A O 1
ATOM 572 N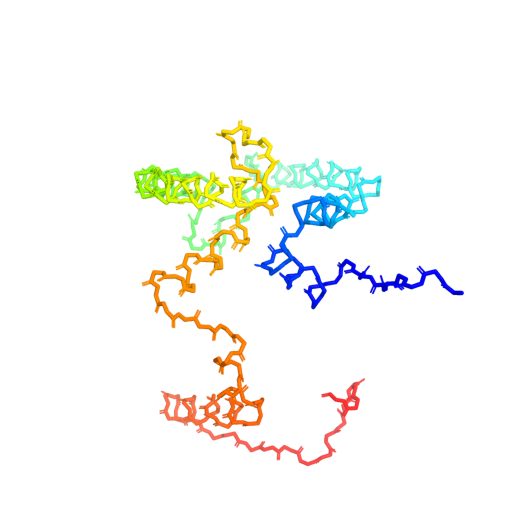 N . LEU A 1 72 ? 12.328 0.498 -21.271 1.00 94.19 72 LEU A N 1
ATOM 573 C CA . LEU A 1 72 ? 11.351 -0.452 -21.823 1.00 94.19 72 LEU A CA 1
ATOM 574 C C . LEU A 1 72 ? 9.920 -0.229 -21.314 1.00 94.19 72 LEU A C 1
ATOM 576 O O . LEU A 1 72 ? 9.006 -0.969 -21.678 1.00 94.19 72 LEU A O 1
ATOM 580 N N . LEU A 1 73 ? 9.714 0.752 -20.435 1.00 96.44 73 LEU A N 1
ATOM 581 C CA . LEU A 1 73 ? 8.408 1.066 -19.867 1.00 96.44 73 LEU A CA 1
ATOM 582 C C . LEU A 1 73 ? 7.792 2.263 -20.585 1.00 96.44 73 LEU A C 1
ATOM 584 O O . LEU A 1 73 ? 8.493 3.132 -21.089 1.00 96.44 73 LEU A O 1
ATOM 588 N N . MET A 1 74 ? 6.465 2.386 -20.513 1.00 96.44 74 MET A N 1
ATOM 589 C CA . MET A 1 74 ? 5.732 3.552 -21.030 1.00 96.44 74 MET A CA 1
ATOM 590 C C . MET A 1 74 ? 6.250 4.895 -20.473 1.00 96.44 74 MET A C 1
ATOM 592 O O . MET A 1 74 ? 6.077 5.936 -21.099 1.00 96.44 74 MET A O 1
ATOM 596 N N . ALA A 1 75 ? 6.883 4.892 -19.294 1.00 95.31 75 ALA A N 1
ATOM 597 C CA . ALA A 1 75 ? 7.468 6.091 -18.701 1.00 95.31 75 ALA A CA 1
ATOM 598 C C . ALA A 1 75 ? 8.744 6.581 -19.418 1.00 95.31 75 ALA A C 1
ATOM 600 O O . ALA A 1 75 ? 9.092 7.757 -19.287 1.00 95.31 75 ALA A O 1
ATOM 601 N N . CYS A 1 76 ? 9.435 5.706 -20.153 1.00 92.81 76 CYS A N 1
ATOM 602 C CA . CYS A 1 76 ? 10.644 5.936 -20.956 1.00 92.81 76 CYS A CA 1
ATOM 603 C C . CYS A 1 76 ? 11.900 6.453 -20.222 1.00 92.81 76 CYS A C 1
ATOM 605 O O . CYS A 1 76 ? 12.997 6.317 -20.751 1.00 92.81 76 CYS A O 1
ATOM 607 N N . SER A 1 77 ? 11.791 7.083 -19.046 1.00 95.56 77 SER A N 1
ATOM 608 C CA . SER A 1 77 ? 12.944 7.555 -18.265 1.00 95.56 77 SER A CA 1
ATOM 609 C C . SER A 1 77 ? 12.633 7.720 -16.776 1.00 95.56 77 SER A C 1
ATOM 611 O O . SER A 1 77 ? 11.490 7.984 -16.381 1.00 95.56 77 SER A O 1
ATOM 613 N N . ALA A 1 78 ? 13.668 7.666 -15.931 1.00 96.50 78 ALA A N 1
ATOM 614 C CA . ALA A 1 78 ? 13.530 7.925 -14.500 1.00 96.50 78 ALA A CA 1
ATOM 615 C C . ALA A 1 78 ? 13.128 9.384 -14.212 1.00 96.50 78 ALA A C 1
ATOM 617 O O . ALA A 1 78 ? 12.421 9.660 -13.240 1.00 96.50 78 ALA A O 1
ATOM 618 N N . ALA A 1 79 ? 13.542 10.321 -15.071 1.00 97.06 79 ALA A N 1
ATOM 619 C CA . ALA A 1 79 ? 13.171 11.731 -14.975 1.00 97.06 79 ALA A CA 1
ATOM 620 C C . ALA A 1 79 ? 11.663 11.948 -15.186 1.00 97.06 79 ALA A C 1
ATOM 622 O O . ALA A 1 79 ? 11.043 12.692 -14.426 1.00 97.06 79 ALA A O 1
ATOM 623 N N . ASN A 1 80 ? 11.056 11.258 -16.159 1.00 97.06 80 ASN A N 1
ATOM 624 C CA . ASN A 1 80 ? 9.611 11.317 -16.388 1.00 97.06 80 ASN A CA 1
ATOM 625 C C . ASN A 1 80 ? 8.824 10.768 -15.193 1.00 97.06 80 ASN A C 1
ATOM 627 O O . ASN A 1 80 ? 7.852 11.395 -14.775 1.00 97.06 80 ASN A O 1
ATOM 631 N N . VAL A 1 81 ? 9.268 9.645 -14.611 1.00 97.56 81 VAL A N 1
ATOM 632 C CA . VAL A 1 81 ? 8.661 9.087 -13.389 1.00 97.56 81 VAL A CA 1
ATOM 633 C C . VAL A 1 81 ? 8.746 10.092 -12.242 1.00 97.56 81 VAL A C 1
ATOM 635 O O . VAL A 1 81 ? 7.745 10.353 -11.581 1.00 97.56 81 VAL A O 1
ATOM 638 N N . ARG A 1 82 ? 9.921 10.700 -12.025 1.00 97.69 82 ARG A N 1
ATOM 639 C CA . ARG A 1 82 ? 10.114 11.702 -10.969 1.00 97.69 82 ARG A CA 1
ATOM 640 C C . ARG A 1 82 ? 9.191 12.904 -11.156 1.00 97.69 82 ARG A C 1
ATOM 642 O O . ARG A 1 82 ? 8.512 13.270 -10.207 1.00 97.69 82 ARG A O 1
ATOM 649 N N . ARG A 1 83 ? 9.135 13.478 -12.364 1.00 98.00 83 ARG A N 1
ATOM 650 C CA . ARG A 1 83 ? 8.242 14.606 -12.676 1.00 98.00 83 ARG A CA 1
ATOM 651 C C . ARG A 1 83 ? 6.786 14.241 -12.404 1.00 98.00 83 ARG A C 1
ATOM 653 O O . ARG A 1 83 ? 6.105 14.974 -11.705 1.00 98.00 83 ARG A O 1
ATOM 660 N N . PHE A 1 84 ? 6.335 13.085 -12.890 1.00 97.88 84 PHE A N 1
ATOM 661 C CA . PHE A 1 84 ? 4.966 12.621 -12.671 1.00 97.88 84 PHE A CA 1
ATOM 662 C C . PHE A 1 84 ? 4.616 12.513 -11.180 1.00 97.88 84 PHE A C 1
ATOM 664 O O . PHE A 1 84 ? 3.568 13.000 -10.763 1.00 97.88 84 PHE A O 1
ATOM 671 N N . LEU A 1 85 ? 5.491 11.902 -10.374 1.00 97.94 85 LEU A N 1
ATOM 672 C CA . LEU A 1 85 ? 5.255 11.737 -8.938 1.00 97.94 85 LEU A CA 1
ATOM 673 C C . LEU A 1 85 ? 5.271 13.074 -8.187 1.00 97.94 85 LEU A C 1
ATOM 675 O O . LEU A 1 85 ? 4.415 13.277 -7.329 1.00 97.94 85 LEU A O 1
ATOM 679 N N . THR A 1 86 ? 6.197 13.981 -8.515 1.00 97.94 86 THR A N 1
ATOM 680 C CA . THR A 1 86 ? 6.252 15.319 -7.907 1.00 97.94 86 THR A CA 1
ATOM 681 C C . THR A 1 86 ? 5.014 16.140 -8.269 1.00 97.94 86 THR A C 1
ATOM 683 O O . THR A 1 86 ? 4.327 16.618 -7.372 1.00 97.94 86 THR A O 1
ATOM 686 N N . ASP A 1 87 ? 4.657 16.214 -9.554 1.00 98.19 87 ASP A N 1
ATOM 687 C CA . ASP A 1 87 ? 3.480 16.960 -10.016 1.00 98.19 87 ASP A CA 1
ATOM 688 C C . ASP A 1 87 ? 2.186 16.422 -9.384 1.00 98.19 87 ASP A C 1
ATOM 690 O O . ASP A 1 87 ? 1.261 17.180 -9.081 1.00 98.19 87 ASP A O 1
ATOM 694 N N . LEU A 1 88 ? 2.091 15.099 -9.207 1.00 97.94 88 LEU A N 1
ATOM 695 C CA . LEU A 1 88 ? 0.950 14.463 -8.557 1.00 97.94 88 LEU A CA 1
ATOM 696 C C . LEU A 1 88 ? 0.907 14.786 -7.059 1.00 97.94 88 LEU A C 1
ATOM 698 O O . LEU A 1 88 ? -0.164 15.108 -6.545 1.00 97.94 88 LEU A O 1
ATOM 702 N N . ALA A 1 89 ? 2.049 14.732 -6.369 1.00 97.44 89 ALA A N 1
ATOM 703 C CA . ALA A 1 89 ? 2.144 15.083 -4.956 1.00 97.44 89 ALA A CA 1
ATOM 704 C C . ALA A 1 89 ? 1.722 16.540 -4.713 1.00 97.44 89 ALA A C 1
ATOM 706 O O . ALA A 1 89 ? 0.881 16.791 -3.850 1.00 97.44 89 ALA A O 1
ATOM 707 N N . ASP A 1 90 ? 2.207 17.476 -5.532 1.00 97.75 90 ASP A N 1
ATOM 708 C CA . ASP A 1 90 ? 1.871 18.899 -5.424 1.00 97.75 90 ASP A CA 1
ATOM 709 C C . ASP A 1 90 ? 0.367 19.149 -5.611 1.00 97.75 90 ASP A C 1
ATOM 711 O O . ASP A 1 90 ? -0.244 19.924 -4.872 1.00 97.75 90 ASP A O 1
ATOM 715 N N . LYS A 1 91 ? -0.266 18.443 -6.556 1.00 97.81 91 LYS A N 1
ATOM 716 C CA . LYS A 1 91 ? -1.716 18.534 -6.798 1.00 97.81 91 LYS A CA 1
ATOM 717 C C . LYS A 1 91 ? -2.553 17.910 -5.681 1.00 97.81 91 LYS A C 1
ATOM 719 O O . LYS A 1 91 ? -3.660 18.382 -5.426 1.00 97.81 91 LYS A O 1
ATOM 724 N N . LEU A 1 92 ? -2.055 16.858 -5.030 1.00 97.81 92 LEU A N 1
ATOM 725 C CA . LEU A 1 92 ? -2.754 16.174 -3.937 1.00 97.81 92 LEU A CA 1
ATOM 726 C C . LEU A 1 92 ? -2.533 16.845 -2.575 1.00 97.81 92 LEU A C 1
ATOM 728 O O . LEU A 1 92 ? -3.357 16.666 -1.680 1.00 97.81 92 LEU A O 1
ATOM 732 N N . GLN A 1 93 ? -1.486 17.658 -2.414 1.00 97.19 93 GLN A N 1
ATOM 733 C CA . GLN A 1 93 ? -1.148 18.308 -1.146 1.00 97.19 93 GLN A CA 1
ATOM 734 C C . GLN A 1 93 ? -2.303 19.128 -0.529 1.00 97.19 93 GLN A C 1
ATOM 736 O O . GLN A 1 93 ? -2.538 18.999 0.677 1.00 97.19 93 GLN A O 1
ATOM 741 N N . PRO A 1 94 ? -3.084 19.928 -1.290 1.00 97.62 94 PRO A N 1
ATOM 742 C CA . PRO A 1 94 ? -4.222 20.659 -0.731 1.00 97.62 94 PRO A CA 1
ATOM 743 C C . PRO A 1 94 ? -5.356 19.739 -0.268 1.00 97.62 94 PRO A C 1
ATOM 745 O O . PRO A 1 94 ? -6.031 20.047 0.715 1.00 97.62 94 PRO A O 1
ATOM 748 N N . LEU A 1 95 ? -5.577 18.619 -0.967 1.00 96.69 95 LEU A N 1
ATOM 749 C CA . LEU A 1 95 ? -6.573 17.621 -0.579 1.00 96.69 95 LEU A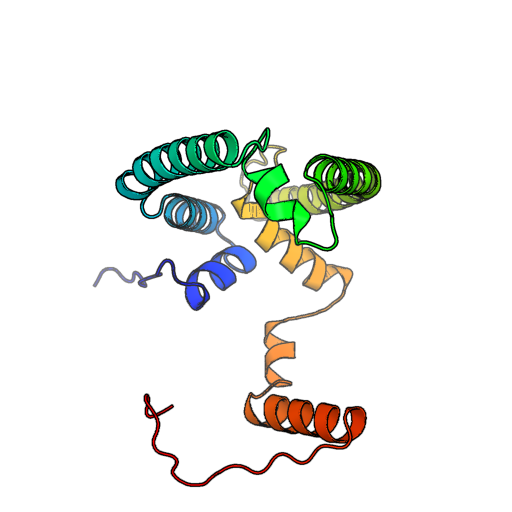 CA 1
ATOM 750 C C . LEU A 1 95 ? -6.130 16.904 0.698 1.00 96.69 95 LEU A C 1
ATOM 752 O O . LEU A 1 95 ? -6.895 16.849 1.658 1.00 96.69 95 LEU A O 1
ATOM 756 N N . TRP A 1 96 ? -4.869 16.472 0.756 1.00 95.56 96 TRP A N 1
ATOM 757 C CA . TRP A 1 96 ? -4.286 15.869 1.951 1.00 95.56 96 TRP A CA 1
ATOM 758 C C . TRP A 1 96 ? -4.374 16.794 3.167 1.00 95.56 96 TRP A C 1
ATOM 760 O O . TRP A 1 96 ? -4.737 16.349 4.249 1.00 95.56 96 TRP A O 1
ATOM 770 N N . ALA A 1 97 ? -4.112 18.095 3.009 1.00 96.25 97 ALA A N 1
ATOM 771 C CA . ALA A 1 97 ? -4.241 19.050 4.108 1.00 96.25 97 ALA A CA 1
ATOM 772 C C . ALA A 1 97 ? -5.678 19.142 4.658 1.00 96.25 97 ALA A C 1
ATOM 774 O O . ALA A 1 97 ? -5.853 19.358 5.857 1.00 96.25 97 ALA A O 1
ATOM 775 N N . LYS A 1 98 ? -6.702 18.972 3.809 1.00 96.00 98 LYS A N 1
ATOM 776 C CA . LYS A 1 98 ? -8.109 18.913 4.238 1.00 96.00 98 LYS A CA 1
ATOM 777 C C . LYS A 1 98 ? -8.420 17.591 4.932 1.00 96.00 98 LYS A C 1
ATOM 779 O O . LYS A 1 98 ? -8.970 17.606 6.026 1.00 96.00 98 LYS A O 1
ATOM 784 N N . GLU A 1 99 ? -8.029 16.470 4.333 1.00 95.19 99 GLU A N 1
ATOM 785 C CA . GLU A 1 99 ? -8.264 15.139 4.903 1.00 95.19 99 GLU A CA 1
ATOM 786 C C . GLU A 1 99 ? -7.554 14.971 6.248 1.00 95.19 99 GLU A C 1
ATOM 788 O O . GLU A 1 99 ? -8.165 14.531 7.215 1.00 95.19 99 GLU A O 1
ATOM 793 N N . LYS A 1 100 ? -6.297 15.411 6.358 1.00 95.56 100 LYS A N 1
ATOM 794 C CA . LYS A 1 100 ? -5.528 15.360 7.605 1.00 95.56 100 LYS A CA 1
ATOM 795 C C . LYS A 1 100 ? -6.225 16.105 8.745 1.00 95.56 100 LYS A C 1
ATOM 797 O O . LYS A 1 100 ? -6.180 15.620 9.870 1.00 95.56 100 LYS A O 1
ATOM 802 N N . LYS A 1 101 ? -6.862 17.252 8.476 1.00 95.69 101 LYS A N 1
ATOM 803 C CA . LYS A 1 101 ? -7.635 17.985 9.494 1.00 95.69 101 LYS A CA 1
ATOM 804 C C . LYS A 1 101 ? -8.806 17.153 10.005 1.00 95.69 101 LYS A C 1
ATOM 806 O O . LYS A 1 101 ? -8.907 16.963 11.206 1.00 95.69 101 LYS A O 1
ATOM 811 N N . VAL A 1 102 ? -9.589 16.568 9.098 1.00 95.31 102 VAL A N 1
ATOM 812 C CA . VAL A 1 102 ? -10.709 15.683 9.460 1.00 95.31 102 VAL A CA 1
ATOM 813 C C . VAL A 1 102 ? -10.229 14.491 10.294 1.00 95.31 102 VAL A C 1
ATOM 815 O O . VAL A 1 102 ? -10.845 14.143 11.296 1.00 95.31 102 VAL A O 1
ATOM 818 N N . LEU A 1 103 ? -9.104 13.870 9.923 1.00 95.38 103 LEU A N 1
ATOM 819 C CA . LEU A 1 103 ? -8.545 12.749 10.688 1.00 95.38 103 LEU A CA 1
ATOM 820 C C . LEU A 1 103 ? -8.067 13.171 12.087 1.00 95.38 103 LEU A C 1
ATOM 822 O O . LEU A 1 103 ? -8.222 12.402 13.032 1.00 95.38 103 LEU A O 1
ATOM 826 N N . LEU A 1 104 ? -7.492 14.369 12.227 1.00 95.88 104 LEU A N 1
ATOM 827 C CA . LEU A 1 104 ? -7.067 14.905 13.523 1.00 95.88 104 LEU A CA 1
ATOM 828 C C . LEU A 1 104 ? -8.260 15.261 14.416 1.00 95.88 104 LEU A C 1
ATOM 830 O O . LEU A 1 104 ? -8.232 14.907 15.587 1.00 95.88 104 LEU A O 1
ATOM 834 N N . GLU A 1 105 ? -9.306 15.878 13.866 1.00 94.69 105 GLU A N 1
ATOM 835 C CA . GLU A 1 105 ? -10.553 16.180 14.587 1.00 94.69 105 GLU A CA 1
ATOM 836 C C . GLU A 1 105 ? -11.197 14.892 15.126 1.00 94.69 105 GLU A C 1
ATOM 838 O O . GLU A 1 105 ? -11.550 14.802 16.299 1.00 94.69 105 GLU A O 1
ATOM 843 N N . LEU A 1 106 ? -11.266 13.837 14.303 1.00 93.56 106 LEU A N 1
ATOM 844 C CA . LEU A 1 106 ? -11.775 12.534 14.744 1.00 93.56 106 LEU A CA 1
ATOM 845 C C . LEU A 1 106 ? -10.910 11.893 15.835 1.00 93.56 106 LEU A C 1
ATOM 847 O O . LEU A 1 106 ? -11.451 11.248 16.735 1.00 93.56 106 LEU A O 1
ATOM 851 N N . LYS A 1 107 ? -9.585 12.059 15.755 1.00 94.19 107 LYS A N 1
ATOM 852 C CA . LYS A 1 107 ? -8.657 11.579 16.783 1.00 94.19 107 LYS A CA 1
ATOM 853 C C . LYS A 1 107 ? -8.842 12.328 18.098 1.00 94.19 107 LYS A C 1
ATOM 855 O O . LYS A 1 107 ? -8.889 11.687 19.141 1.00 94.19 107 LYS A O 1
ATOM 860 N N . GLU A 1 108 ? -8.980 13.648 18.050 1.00 94.38 108 GLU A N 1
ATOM 861 C CA . GLU A 1 108 ? -9.232 14.486 19.224 1.00 94.38 108 GLU A CA 1
ATOM 862 C C . GLU A 1 108 ? -10.536 14.076 19.924 1.00 94.38 108 GLU A C 1
ATOM 864 O O . GLU A 1 108 ? -10.514 13.749 21.110 1.00 94.38 108 GLU A O 1
ATOM 869 N N . GLU A 1 109 ? -11.637 13.940 19.175 1.00 92.44 109 GLU A N 1
ATOM 870 C CA . GLU A 1 109 ? -12.919 13.469 19.718 1.00 92.44 109 GLU A CA 1
ATOM 871 C C . GLU A 1 109 ? -12.823 12.091 20.393 1.00 92.44 109 GLU A C 1
ATOM 873 O O . GLU A 1 109 ? -13.517 11.810 21.374 1.00 92.44 109 GLU A O 1
ATOM 878 N N . GLU A 1 110 ? -12.045 11.169 19.823 1.00 90.56 110 GLU A N 1
ATOM 879 C CA . GLU A 1 110 ? -11.873 9.833 20.388 1.00 90.56 110 GLU A CA 1
ATOM 880 C C . GLU A 1 110 ? -11.008 9.860 21.646 1.00 90.56 110 GLU A C 1
ATOM 882 O O . GLU A 1 110 ? -11.353 9.203 22.632 1.00 90.56 110 GLU A O 1
ATOM 887 N N . CYS A 1 111 ? -9.933 10.650 21.639 1.00 89.81 111 CYS A N 1
ATOM 888 C CA . CYS A 1 111 ? -9.093 10.873 22.806 1.00 89.81 111 CYS A CA 1
ATOM 889 C C . CYS A 1 111 ? -9.909 11.440 23.976 1.00 89.81 111 CYS A C 1
ATOM 891 O O . CYS A 1 111 ? -9.831 10.909 25.086 1.00 89.81 111 CYS A O 1
ATOM 893 N N . GLU A 1 112 ? -10.767 12.433 23.718 1.00 91.56 112 GLU A N 1
ATOM 894 C CA . GLU A 1 112 ? -11.692 12.991 24.711 1.00 91.56 112 GLU A CA 1
ATOM 895 C C . GLU A 1 112 ? -12.658 11.934 25.264 1.00 91.56 112 GLU A C 1
ATOM 897 O O . GLU A 1 112 ? -12.820 11.813 26.479 1.00 91.56 112 GLU A O 1
ATOM 902 N N . LYS A 1 113 ? -13.260 11.111 24.394 1.00 88.56 113 LYS A N 1
ATOM 903 C CA . LYS A 1 113 ? -14.188 10.037 24.805 1.00 88.56 113 LYS A CA 1
ATOM 904 C C . LYS A 1 113 ? -13.513 8.948 25.635 1.00 88.56 113 LYS A C 1
ATOM 906 O O . LYS A 1 113 ? -14.152 8.372 26.513 1.00 88.56 113 LYS A O 1
ATOM 911 N N . GLN A 1 114 ? -12.252 8.640 25.346 1.00 85.56 114 GLN A N 1
ATOM 912 C CA . GLN A 1 114 ? -11.474 7.629 26.065 1.00 85.56 114 GLN A CA 1
ATOM 913 C C . GLN A 1 114 ? -10.758 8.194 27.303 1.00 85.56 114 GLN A C 1
ATOM 915 O O . GLN A 1 114 ? -10.194 7.424 28.080 1.00 85.56 114 GLN A O 1
ATOM 920 N N . GLY A 1 115 ? -10.779 9.516 27.505 1.00 86.38 115 GLY A N 1
ATOM 921 C CA . GLY A 1 115 ? -10.067 10.180 28.597 1.00 86.38 115 GLY A CA 1
ATOM 922 C C . GLY A 1 115 ? -8.542 10.084 28.475 1.00 86.38 115 GLY A C 1
ATOM 923 O O . GLY A 1 115 ? -7.848 10.078 29.492 1.00 86.38 115 GLY A O 1
ATOM 924 N N . VAL A 1 116 ? -8.015 9.971 27.252 1.00 85.31 116 VAL A N 1
ATOM 925 C CA . VAL A 1 116 ? -6.573 9.888 26.974 1.00 85.31 116 VAL A CA 1
ATOM 926 C C . VAL A 1 116 ? -6.058 11.207 26.390 1.00 85.31 116 VAL A C 1
ATOM 928 O O . VAL A 1 116 ? -6.798 11.893 25.685 1.00 85.31 116 VAL A O 1
ATOM 931 N N . PRO A 1 117 ? -4.797 11.593 26.660 1.00 85.38 117 PRO A N 1
ATOM 932 C CA . PRO A 1 117 ? -4.243 12.830 26.128 1.00 85.38 117 PRO A CA 1
ATOM 933 C C . PRO A 1 117 ? -4.102 12.761 24.603 1.00 85.38 117 PRO A C 1
ATOM 935 O O . PRO A 1 117 ? -3.576 11.788 24.060 1.00 85.38 117 PRO A O 1
ATOM 938 N N . PHE A 1 118 ? -4.539 13.823 23.929 1.00 91.12 118 PHE A N 1
ATOM 939 C CA . PHE A 1 118 ? -4.316 14.021 22.502 1.00 91.12 118 PHE A CA 1
ATOM 940 C C . PHE A 1 118 ? -2.930 14.638 22.268 1.00 91.12 118 PHE A C 1
ATOM 942 O O . PHE A 1 118 ? -2.579 15.652 22.867 1.00 91.12 118 PHE A O 1
ATOM 949 N N . ASP A 1 119 ? -2.133 14.013 21.403 1.00 90.88 119 ASP A N 1
ATOM 950 C CA . ASP A 1 119 ? -0.759 14.420 21.081 1.00 90.88 119 ASP A CA 1
ATOM 951 C C . ASP A 1 119 ? -0.665 15.440 19.932 1.00 90.88 119 ASP A C 1
ATOM 953 O O . ASP A 1 119 ? 0.424 15.924 19.634 1.00 90.88 119 ASP A O 1
ATOM 957 N N . GLY A 1 120 ? -1.784 15.780 19.283 1.00 91.62 120 GLY A N 1
ATOM 958 C CA . GLY A 1 120 ? -1.813 16.715 18.154 1.00 91.62 120 GLY A CA 1
ATOM 959 C C . GLY A 1 120 ? -1.244 16.151 16.847 1.00 91.62 120 GLY A C 1
ATOM 960 O O . GLY A 1 120 ? -1.168 16.871 15.848 1.00 91.62 120 GLY A O 1
ATOM 961 N N . GLU A 1 121 ? -0.851 14.875 16.819 1.00 93.12 121 GLU A N 1
ATOM 962 C CA . GLU A 1 121 ? -0.175 14.257 15.681 1.00 93.12 121 GLU A CA 1
ATOM 963 C C . GLU A 1 121 ? -0.978 13.092 15.104 1.00 93.12 121 GLU A C 1
ATOM 965 O O . GLU A 1 121 ? -1.729 12.410 15.793 1.00 93.12 121 GLU A O 1
ATOM 970 N N . LEU A 1 122 ? -0.822 12.837 13.806 1.00 93.38 122 LEU A N 1
ATOM 971 C CA . LEU A 1 122 ? -1.415 11.672 13.154 1.00 93.38 122 LEU A CA 1
ATOM 972 C C . LEU A 1 122 ? -0.310 10.655 12.884 1.00 93.38 122 LEU A C 1
ATOM 974 O O . LEU A 1 122 ? 0.545 10.886 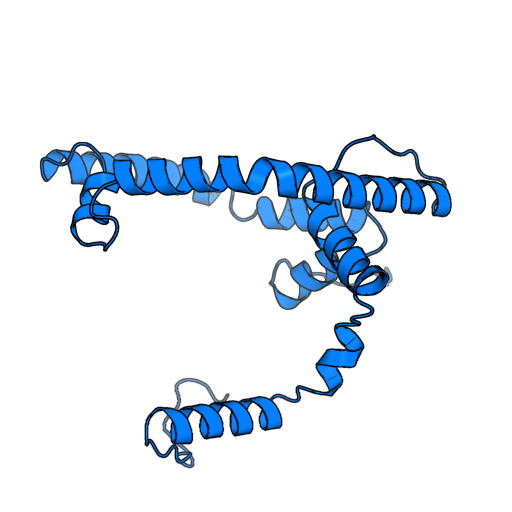12.027 1.00 93.38 122 LEU A O 1
ATOM 978 N N . HIS A 1 123 ? -0.336 9.531 13.599 1.00 94.75 123 HIS A N 1
ATOM 979 C CA . HIS A 1 123 ? 0.667 8.479 13.446 1.00 94.75 123 HIS A CA 1
ATOM 980 C C . HIS A 1 123 ? 0.294 7.488 12.346 1.00 94.75 123 HIS A C 1
ATOM 982 O O . HIS A 1 123 ? -0.868 7.336 11.978 1.00 94.75 123 HIS A O 1
ATOM 988 N N . VAL A 1 124 ? 1.276 6.732 11.850 1.00 94.00 124 VAL A N 1
ATOM 989 C CA . VAL A 1 124 ? 1.064 5.738 10.777 1.00 94.00 124 VAL A CA 1
ATOM 990 C C . VAL A 1 124 ? -0.000 4.697 11.154 1.00 94.00 124 VAL A C 1
ATOM 992 O O . VAL A 1 124 ? -0.801 4.296 10.311 1.00 94.00 124 VAL A O 1
ATOM 995 N N . TRP A 1 125 ? -0.059 4.295 12.428 1.00 94.56 125 TRP A N 1
ATOM 996 C CA . TRP A 1 125 ? -1.033 3.316 12.921 1.00 94.56 125 TRP A CA 1
ATOM 997 C C . TRP A 1 125 ? -2.446 3.878 13.142 1.00 94.56 125 TRP A C 1
ATOM 999 O O . TRP A 1 125 ? -3.367 3.111 13.416 1.00 94.56 125 TRP A O 1
ATOM 1009 N N . ASP A 1 126 ? -2.620 5.194 13.024 1.00 95.06 126 ASP A N 1
ATOM 1010 C CA . ASP A 1 126 ? -3.903 5.878 13.178 1.00 95.06 126 ASP A CA 1
ATOM 1011 C C . ASP A 1 126 ? -4.633 6.026 11.832 1.00 95.06 126 ASP A C 1
ATOM 1013 O O . ASP A 1 126 ? -5.861 5.974 11.778 1.00 95.06 126 ASP A O 1
ATOM 1017 N N . ILE A 1 127 ? -3.889 6.143 10.724 1.00 94.62 127 ILE A N 1
ATOM 1018 C CA . ILE A 1 127 ? -4.430 6.471 9.392 1.00 94.62 127 ILE A CA 1
ATOM 1019 C C . ILE A 1 127 ? -5.533 5.497 8.957 1.00 94.62 127 ILE A C 1
ATOM 1021 O O . ILE A 1 127 ? -6.612 5.923 8.550 1.00 94.62 127 ILE A O 1
ATOM 1025 N N . ALA A 1 128 ? -5.273 4.187 9.024 1.00 94.75 128 ALA A N 1
ATOM 1026 C CA . ALA A 1 128 ? -6.221 3.176 8.552 1.00 94.75 128 ALA A CA 1
ATOM 1027 C C . ALA A 1 128 ? -7.513 3.145 9.385 1.00 94.75 128 ALA A C 1
ATOM 1029 O O . ALA A 1 128 ? -8.590 2.936 8.827 1.00 94.75 128 ALA A O 1
ATOM 1030 N N . PHE A 1 129 ? -7.396 3.380 10.692 1.00 95.00 129 PHE A N 1
ATOM 1031 C CA . PHE A 1 129 ? -8.514 3.401 11.625 1.00 95.00 129 PHE A CA 1
ATOM 1032 C C . PHE A 1 129 ? -9.407 4.624 11.389 1.00 95.00 129 PHE A C 1
ATOM 1034 O O . PHE A 1 129 ? -10.598 4.479 11.116 1.00 95.00 129 PHE A O 1
ATOM 1041 N N . TYR A 1 130 ? -8.833 5.831 11.382 1.00 95.25 130 TYR A N 1
ATOM 1042 C CA . TYR A 1 130 ? -9.627 7.045 11.181 1.00 95.25 130 TYR A CA 1
ATOM 1043 C C . TYR A 1 130 ? -10.176 7.159 9.762 1.00 95.25 130 TYR A C 1
ATOM 1045 O O . TYR A 1 130 ? -11.279 7.664 9.583 1.00 95.25 130 TYR A O 1
ATOM 1053 N N . LYS A 1 131 ? -9.484 6.621 8.749 1.00 94.25 131 LYS A N 1
ATOM 1054 C CA . LYS A 1 131 ? -10.056 6.515 7.401 1.00 94.25 131 LYS A CA 1
ATOM 1055 C C . LYS A 1 131 ? -11.308 5.632 7.385 1.00 94.25 131 LYS A C 1
ATOM 1057 O O . LYS A 1 131 ? -12.299 6.013 6.769 1.00 94.25 131 LYS A O 1
ATOM 1062 N N . ASN A 1 132 ? -11.282 4.491 8.077 1.00 92.44 132 ASN A N 1
ATOM 1063 C CA . ASN A 1 132 ? -12.461 3.633 8.213 1.00 92.44 132 ASN A CA 1
ATOM 1064 C C . ASN A 1 132 ? -13.604 4.376 8.925 1.00 92.44 132 ASN A C 1
ATOM 1066 O O . ASN A 1 132 ? -14.738 4.358 8.460 1.00 92.44 132 ASN A O 1
ATOM 1070 N N . LEU A 1 133 ? -13.290 5.124 9.987 1.00 91.44 133 LEU A N 1
ATOM 1071 C CA . LEU A 1 133 ? -14.276 5.935 10.700 1.00 91.44 133 LEU A CA 1
ATOM 1072 C C . LEU A 1 133 ? -14.866 7.060 9.831 1.00 91.44 133 LEU A C 1
ATOM 1074 O O . LEU A 1 133 ? -16.053 7.364 9.946 1.00 91.44 133 LEU A O 1
ATOM 1078 N N . VAL A 1 134 ? -14.072 7.663 8.938 1.00 92.69 134 VAL A N 1
ATOM 1079 C CA . VAL A 1 134 ? -14.567 8.634 7.950 1.00 92.69 134 VAL A CA 1
ATOM 1080 C C . VAL A 1 134 ? -15.550 7.973 6.983 1.00 92.69 134 VAL A C 1
ATOM 1082 O O . VAL A 1 134 ? -16.624 8.524 6.745 1.00 92.69 134 VAL A O 1
ATOM 1085 N N . GLU A 1 135 ? -15.215 6.798 6.444 1.00 90.31 135 GLU A N 1
ATOM 1086 C CA . GLU A 1 135 ? -16.103 6.018 5.567 1.00 90.31 135 GLU A CA 1
ATOM 1087 C C . GLU A 1 135 ? -17.437 5.688 6.264 1.00 90.31 135 GLU A C 1
ATOM 1089 O O . GLU A 1 135 ? -18.514 5.911 5.702 1.00 90.31 135 GLU A O 1
ATOM 1094 N N . GLU A 1 136 ? -17.379 5.271 7.527 1.00 87.81 136 GLU A N 1
ATOM 1095 C CA . GLU A 1 136 ? -18.562 4.960 8.330 1.00 87.81 136 GLU A CA 1
ATOM 1096 C C . GLU A 1 136 ? -19.401 6.202 8.660 1.00 87.81 136 GLU A C 1
ATOM 1098 O O . GLU A 1 136 ? -20.622 6.180 8.509 1.00 87.81 136 GLU A O 1
ATOM 1103 N N . ARG A 1 137 ? -18.783 7.307 9.101 1.00 88.06 137 ARG A N 1
ATOM 1104 C CA . ARG A 1 137 ? -19.520 8.495 9.569 1.00 88.06 137 ARG A CA 1
ATOM 1105 C C . ARG A 1 137 ? -19.981 9.405 8.435 1.00 88.06 137 ARG A C 1
ATOM 1107 O O . ARG A 1 137 ? -21.139 9.821 8.423 1.00 88.06 137 ARG A O 1
ATOM 1114 N N . HIS A 1 138 ? -19.093 9.732 7.497 1.00 88.00 138 HIS A N 1
ATOM 1115 C CA . HIS A 1 138 ? -19.394 10.693 6.432 1.00 88.00 138 HIS A CA 1
ATOM 1116 C C . HIS A 1 138 ? -20.145 10.047 5.270 1.00 88.00 138 HIS A C 1
ATOM 1118 O O . HIS A 1 138 ? -21.053 10.667 4.718 1.00 88.00 138 HIS A O 1
ATOM 1124 N N . TYR A 1 139 ? -19.803 8.805 4.920 1.00 88.75 139 TYR A N 1
ATOM 1125 C CA . TYR A 1 139 ? -20.403 8.112 3.778 1.00 88.75 139 TYR A CA 1
ATOM 1126 C C . TYR A 1 139 ? -21.454 7.072 4.184 1.00 88.75 139 TYR A C 1
ATOM 1128 O O . TYR A 1 139 ? -22.158 6.561 3.315 1.00 88.75 139 TYR A O 1
ATOM 1136 N N . LYS A 1 140 ? -21.619 6.798 5.490 1.00 89.69 140 LYS A N 1
ATOM 1137 C CA . LYS A 1 140 ? -22.577 5.812 6.028 1.00 89.69 140 LYS A CA 1
ATOM 1138 C C . LYS A 1 140 ? -22.368 4.410 5.449 1.00 89.69 140 LYS A C 1
ATOM 1140 O O . LYS A 1 140 ? -23.327 3.652 5.294 1.00 89.69 140 LYS A O 1
ATOM 1145 N N . VAL A 1 141 ? -21.117 4.074 5.129 1.00 85.75 141 VAL A N 1
ATOM 1146 C CA . VAL A 1 141 ? -20.737 2.769 4.584 1.00 85.75 141 VAL A CA 1
ATOM 1147 C C . VAL A 1 141 ? -20.172 1.905 5.701 1.00 85.75 141 VAL A C 1
ATOM 1149 O O . VAL A 1 141 ? -19.129 2.209 6.266 1.00 85.75 141 VAL A O 1
ATOM 1152 N N . ASP A 1 142 ? -20.859 0.804 5.987 1.00 84.50 142 ASP A N 1
ATOM 1153 C CA . ASP A 1 142 ? -20.417 -0.223 6.928 1.00 84.50 142 ASP A CA 1
ATOM 1154 C C . ASP A 1 142 ? -19.879 -1.417 6.129 1.00 84.50 142 ASP A C 1
ATOM 1156 O O . ASP A 1 142 ? -20.638 -2.133 5.469 1.00 84.50 142 ASP A O 1
ATOM 1160 N N . GLN A 1 143 ? -18.558 -1.608 6.161 1.00 82.00 143 GLN A N 1
ATOM 1161 C CA . GLN A 1 143 ? -17.873 -2.653 5.393 1.00 82.00 143 GLN A CA 1
ATOM 1162 C C . GLN A 1 143 ? -18.278 -4.068 5.840 1.00 82.00 143 GLN A C 1
ATOM 1164 O O . GLN A 1 143 ? -18.344 -4.977 5.011 1.00 82.00 143 GLN A O 1
ATOM 1169 N N . GLU A 1 144 ? -18.596 -4.268 7.123 1.00 83.75 144 GLU A N 1
ATOM 1170 C CA . GLU A 1 144 ? -19.015 -5.574 7.644 1.00 83.75 144 GLU A CA 1
ATOM 1171 C C . GLU A 1 144 ? -20.417 -5.942 7.159 1.00 83.75 144 GLU A C 1
ATOM 1173 O O . GLU A 1 144 ? -20.649 -7.078 6.737 1.00 83.75 144 GLU A O 1
ATOM 1178 N N . LYS A 1 145 ? -21.338 -4.973 7.128 1.00 87.06 145 LYS A N 1
ATOM 1179 C CA . LYS A 1 145 ? -22.663 -5.178 6.522 1.00 87.06 145 LYS A CA 1
ATOM 1180 C C . LYS A 1 145 ? -22.576 -5.346 5.013 1.00 87.06 145 LYS A C 1
ATOM 1182 O O . LYS A 1 145 ? -23.270 -6.196 4.463 1.00 87.06 145 LYS A O 1
ATOM 1187 N N . LEU A 1 146 ? -21.725 -4.565 4.347 1.00 88.62 146 LEU A N 1
ATOM 1188 C CA . LEU A 1 146 ? -21.542 -4.642 2.901 1.00 88.62 146 LEU A CA 1
ATOM 1189 C C . LEU A 1 146 ? -21.040 -6.027 2.485 1.00 88.62 146 LEU A C 1
ATOM 1191 O O . LEU A 1 146 ? -21.562 -6.602 1.535 1.00 88.62 146 LEU A O 1
ATOM 1195 N N . ARG A 1 147 ? -20.099 -6.607 3.240 1.00 88.62 147 ARG A N 1
ATOM 1196 C CA . ARG A 1 147 ? -19.540 -7.942 2.986 1.00 88.62 147 ARG A CA 1
ATOM 1197 C C . ARG A 1 147 ? -20.604 -9.037 2.871 1.00 88.62 147 ARG A C 1
ATOM 1199 O O . ARG A 1 147 ? -20.436 -9.945 2.064 1.00 88.62 147 ARG A O 1
ATOM 1206 N N . ALA A 1 148 ? -21.708 -8.939 3.614 1.00 91.50 148 ALA A N 1
ATOM 1207 C CA . ALA A 1 148 ? -22.803 -9.909 3.535 1.00 91.50 148 ALA A CA 1
ATOM 1208 C C . ALA A 1 148 ? -23.468 -9.968 2.143 1.00 91.50 148 ALA A C 1
ATOM 1210 O O . ALA A 1 148 ? -24.025 -11.001 1.780 1.00 91.50 148 ALA A O 1
ATOM 1211 N N . TYR A 1 149 ? -23.372 -8.895 1.348 1.00 93.00 149 TYR A N 1
ATOM 1212 C CA . TYR A 1 149 ? -23.895 -8.825 -0.023 1.00 93.00 149 TYR A CA 1
ATOM 1213 C C . TYR A 1 149 ? -22.914 -9.334 -1.087 1.00 93.00 149 TYR A C 1
ATOM 1215 O O . TYR A 1 149 ? -23.308 -9.505 -2.239 1.00 93.00 149 TYR A O 1
ATOM 1223 N N . PHE A 1 150 ? -21.664 -9.629 -0.714 1.00 94.38 150 PHE A N 1
ATOM 1224 C CA . PHE A 1 150 ? -20.639 -10.155 -1.619 1.00 94.38 150 PHE A CA 1
ATOM 1225 C C . PHE A 1 150 ? -20.174 -11.581 -1.241 1.00 94.38 150 PHE A C 1
ATOM 1227 O O . PHE A 1 150 ? -18.977 -11.785 -1.020 1.00 94.38 150 PHE A O 1
ATOM 1234 N N . PRO A 1 151 ? -21.066 -12.599 -1.175 1.00 94.81 151 PRO A N 1
ATOM 1235 C CA . PRO A 1 151 ? -20.631 -13.994 -1.100 1.00 94.81 151 PRO A CA 1
ATOM 1236 C C . PRO A 1 151 ? -19.751 -14.360 -2.299 1.00 94.81 151 PRO A C 1
ATOM 1238 O O . PRO A 1 151 ? -20.051 -13.968 -3.429 1.00 94.81 151 PRO A O 1
ATOM 1241 N N . LEU A 1 152 ? -18.697 -15.147 -2.064 1.00 92.75 152 LEU A N 1
ATOM 1242 C CA . LEU A 1 152 ? -17.695 -15.477 -3.084 1.00 92.75 152 LEU A CA 1
ATOM 1243 C C . LEU A 1 152 ? -18.323 -16.043 -4.367 1.00 92.75 152 LEU A C 1
ATOM 1245 O O . LEU A 1 152 ? -17.999 -15.582 -5.455 1.00 92.75 152 LEU A O 1
ATOM 1249 N N . GLU A 1 153 ? -19.262 -16.980 -4.240 1.00 93.44 153 GLU A N 1
ATOM 1250 C CA . GLU A 1 153 ? -19.950 -17.600 -5.381 1.00 93.44 153 GLU A CA 1
ATOM 1251 C C . GLU A 1 153 ? -20.707 -16.576 -6.241 1.00 93.44 153 GLU A C 1
ATOM 1253 O O . GLU A 1 153 ? -20.642 -16.610 -7.471 1.00 93.44 153 GLU A O 1
ATOM 1258 N N . VAL A 1 154 ? -21.387 -15.619 -5.598 1.00 95.00 154 VAL A N 1
ATOM 1259 C CA . VAL A 1 154 ? -22.144 -14.559 -6.282 1.00 95.00 154 VAL A CA 1
ATOM 1260 C C . VAL A 1 154 ? -21.192 -13.617 -7.014 1.00 95.00 154 VAL A C 1
ATOM 1262 O O . VAL A 1 154 ? -21.442 -13.261 -8.167 1.00 95.00 154 VAL A O 1
ATOM 1265 N N . VAL A 1 155 ? -20.080 -13.250 -6.368 1.00 96.44 155 VAL A N 1
ATOM 1266 C CA . VAL A 1 155 ? -19.048 -12.393 -6.963 1.00 96.44 155 VAL A CA 1
ATOM 1267 C C . VAL A 1 155 ? -18.401 -13.071 -8.162 1.00 96.44 155 VAL A C 1
ATOM 1269 O O . VAL A 1 155 ? -18.294 -12.446 -9.211 1.00 96.44 155 VAL A O 1
ATOM 1272 N N . MET A 1 156 ? -18.018 -14.343 -8.038 1.00 94.62 156 MET A N 1
ATOM 1273 C CA . MET A 1 156 ? -17.398 -15.105 -9.125 1.00 94.62 156 MET A CA 1
ATOM 1274 C C . MET A 1 156 ? -18.332 -15.219 -10.329 1.00 94.62 156 MET A C 1
ATOM 1276 O O . MET A 1 156 ? -17.932 -14.911 -11.451 1.00 94.62 156 MET A O 1
ATOM 1280 N N . LYS A 1 157 ? -19.603 -15.570 -10.100 1.00 94.56 157 LYS A N 1
ATOM 1281 C CA . LYS A 1 157 ? -20.606 -15.645 -11.168 1.00 94.56 157 LYS A CA 1
ATOM 1282 C C . LYS A 1 157 ? -20.814 -14.295 -11.861 1.00 94.56 157 LYS A C 1
ATOM 1284 O O . LYS A 1 157 ? -20.863 -14.236 -13.087 1.00 94.56 157 LYS A O 1
ATOM 1289 N N . GLY A 1 158 ? -20.926 -13.212 -11.090 1.00 95.75 158 GLY A N 1
ATOM 1290 C CA . GLY A 1 158 ? -21.071 -11.861 -11.635 1.00 95.75 158 GLY A CA 1
ATOM 1291 C C . GLY A 1 158 ? -19.841 -11.407 -12.423 1.00 95.75 158 GLY A C 1
ATOM 1292 O O . GLY A 1 158 ? -19.980 -10.849 -13.508 1.00 95.75 158 GLY A O 1
ATOM 1293 N N . LEU A 1 159 ? -18.641 -11.694 -11.909 1.00 96.50 159 LEU A N 1
ATOM 1294 C CA . LEU A 1 159 ? -17.371 -11.376 -12.554 1.00 96.50 159 LEU A CA 1
ATOM 1295 C C . LEU A 1 159 ? -17.271 -12.048 -13.926 1.00 96.50 159 LEU A C 1
ATOM 1297 O O . LEU A 1 159 ? -17.031 -11.355 -14.914 1.00 96.50 159 LEU A O 1
ATOM 1301 N N . PHE A 1 160 ? -17.499 -13.365 -13.998 1.00 96.12 160 PHE A N 1
ATOM 1302 C CA . PHE A 1 160 ? -17.479 -14.082 -15.272 1.00 96.12 160 PHE A CA 1
ATOM 1303 C C . PHE A 1 160 ? -18.512 -13.513 -16.240 1.00 96.12 160 PHE A C 1
ATOM 1305 O O . PHE A 1 160 ? -18.135 -13.157 -17.350 1.00 96.12 160 PHE A O 1
ATOM 1312 N N . GLY A 1 161 ? -19.755 -13.290 -15.805 1.00 96.69 161 GLY A N 1
ATOM 1313 C CA . GLY A 1 161 ? -20.796 -12.734 -16.674 1.00 96.69 161 GLY A CA 1
ATOM 1314 C C . GLY A 1 161 ? -20.452 -11.356 -17.260 1.00 96.69 161 GLY A C 1
ATOM 1315 O O . GLY A 1 161 ? -20.729 -11.097 -18.431 1.00 96.69 161 GLY A O 1
ATOM 1316 N N . ILE A 1 162 ? -19.801 -10.476 -16.487 1.00 97.44 162 ILE A N 1
ATOM 1317 C CA . ILE A 1 162 ? -19.335 -9.172 -16.991 1.00 97.44 162 ILE A CA 1
ATOM 1318 C C . ILE A 1 162 ? -18.288 -9.362 -18.094 1.00 97.44 162 ILE A C 1
ATOM 1320 O O . ILE A 1 162 ? -18.365 -8.701 -19.130 1.00 97.44 162 ILE A O 1
ATOM 1324 N N . TYR A 1 163 ? -17.320 -10.257 -17.893 1.00 97.38 163 TYR A N 1
ATOM 1325 C CA . TYR A 1 163 ? -16.265 -10.503 -18.877 1.00 97.38 163 TYR A CA 1
ATOM 1326 C C . TYR A 1 163 ? -16.760 -11.247 -20.116 1.00 97.38 163 TYR A C 1
ATOM 1328 O O . TYR A 1 163 ? -16.326 -10.914 -21.217 1.00 97.38 163 TYR A O 1
ATOM 1336 N N . GLU A 1 164 ? -17.677 -12.203 -19.964 1.00 97.44 164 GLU A N 1
ATOM 1337 C CA . GLU A 1 164 ? -18.331 -12.875 -21.092 1.00 97.44 164 GLU A CA 1
ATOM 1338 C C . GLU A 1 164 ? -19.017 -11.854 -21.998 1.00 97.44 164 GLU A C 1
ATOM 1340 O O . GLU A 1 164 ? -18.785 -11.842 -23.206 1.00 97.44 164 GLU A O 1
ATOM 1345 N N . LEU A 1 165 ? -19.785 -10.934 -21.402 1.00 97.31 165 LEU A N 1
ATOM 1346 C CA . LEU A 1 165 ? -20.480 -9.882 -22.135 1.00 97.31 165 LEU A CA 1
ATOM 1347 C C . LEU A 1 165 ? -19.513 -8.888 -22.789 1.00 97.31 165 LEU A C 1
ATOM 1349 O O . LEU A 1 165 ? -19.671 -8.552 -23.960 1.00 97.31 165 LEU A O 1
ATOM 1353 N N . LEU A 1 166 ? -18.532 -8.393 -22.032 1.00 98.00 166 LEU A N 1
ATOM 1354 C CA . LEU A 1 166 ? -17.644 -7.324 -22.487 1.00 98.00 166 LEU A CA 1
ATOM 1355 C C . LEU A 1 166 ? -16.668 -7.794 -23.570 1.00 98.00 166 LEU A C 1
ATOM 1357 O O . LEU A 1 166 ? -16.344 -7.031 -24.477 1.00 98.00 166 LEU A O 1
ATOM 1361 N N . LEU A 1 167 ? -16.175 -9.028 -23.454 1.00 97.69 167 LEU A N 1
ATOM 1362 C CA . LEU A 1 167 ? -15.136 -9.571 -24.328 1.00 97.69 167 LEU A CA 1
ATOM 1363 C C . LEU A 1 167 ? -15.683 -10.544 -25.381 1.00 97.69 167 LEU A C 1
ATOM 1365 O O . LEU A 1 167 ? -14.921 -10.985 -26.238 1.00 97.69 167 LEU A O 1
ATOM 1369 N N . GLY A 1 168 ? -16.974 -10.890 -25.327 1.00 96.19 168 GLY A N 1
ATOM 1370 C CA . GLY A 1 168 ? -17.572 -11.890 -26.215 1.00 96.19 168 GLY A CA 1
ATOM 1371 C C . GLY A 1 168 ? -17.011 -13.294 -25.980 1.00 96.19 168 GLY A C 1
ATOM 1372 O O . GLY A 1 168 ? -16.819 -14.052 -26.929 1.00 96.19 168 GLY A O 1
ATOM 1373 N N . LEU A 1 169 ? -16.693 -13.616 -24.726 1.00 96.62 169 LEU A N 1
ATOM 1374 C CA . LEU A 1 169 ? -16.131 -14.902 -24.314 1.00 96.62 169 LEU A CA 1
ATOM 1375 C C . LEU A 1 169 ? -17.196 -15.775 -23.648 1.00 96.62 169 LEU A C 1
ATOM 1377 O O . LEU A 1 169 ? -18.270 -15.301 -23.287 1.00 96.62 169 LEU A O 1
ATOM 1381 N N . LYS A 1 170 ? -16.866 -17.053 -23.458 1.00 95.44 170 LYS A N 1
ATOM 1382 C CA . LYS A 1 170 ? -17.639 -17.987 -22.640 1.00 95.44 170 LYS A CA 1
ATOM 1383 C C . LYS A 1 170 ? -16.691 -18.726 -21.704 1.00 95.44 170 LYS A C 1
ATOM 1385 O O . LYS A 1 170 ? -15.692 -19.277 -22.172 1.00 95.44 170 LYS A O 1
ATOM 1390 N N . PHE A 1 171 ? -16.989 -18.731 -20.412 1.00 95.12 171 PHE A N 1
ATOM 1391 C CA . PHE A 1 171 ? -16.236 -19.478 -19.412 1.00 95.12 171 PHE A CA 1
ATOM 1392 C C . PHE A 1 171 ? -17.035 -20.707 -18.988 1.00 95.12 171 PHE A C 1
ATOM 1394 O O . PHE A 1 171 ? -18.194 -20.612 -18.595 1.00 95.12 171 PHE A O 1
ATOM 1401 N N . GLU A 1 172 ? -16.403 -21.874 -19.057 1.00 93.44 172 GLU A N 1
ATOM 1402 C CA . GLU A 1 172 ? -16.981 -23.134 -18.596 1.00 93.44 172 GLU A CA 1
ATOM 1403 C C . GLU A 1 172 ? -16.030 -23.760 -17.578 1.00 93.44 172 GLU A C 1
ATOM 1405 O O . GLU A 1 172 ? -14.819 -23.833 -17.802 1.00 93.44 172 GLU A O 1
ATOM 1410 N N . GLU A 1 173 ? -16.576 -24.170 -16.435 1.00 91.62 173 GLU A N 1
ATOM 1411 C CA . GLU A 1 173 ? -15.805 -24.844 -15.399 1.00 91.62 173 GLU A CA 1
ATOM 1412 C C . GLU A 1 173 ? -15.418 -26.248 -15.871 1.00 91.62 173 GLU A C 1
ATOM 1414 O O . GLU A 1 173 ? -16.253 -27.021 -16.342 1.00 91.62 173 GLU A O 1
ATOM 1419 N N . ILE A 1 174 ? -14.133 -26.581 -15.745 1.00 93.31 174 ILE A N 1
ATOM 1420 C CA . ILE A 1 174 ? -13.645 -27.926 -16.035 1.00 93.31 174 ILE A CA 1
ATOM 1421 C C . ILE A 1 174 ? -13.845 -28.765 -14.781 1.00 93.31 174 ILE A C 1
ATOM 1423 O O . ILE A 1 174 ? -13.245 -28.483 -13.747 1.00 93.31 174 ILE A O 1
ATOM 1427 N N . GLU A 1 175 ? -14.641 -29.825 -14.876 1.00 90.62 175 GLU A N 1
ATOM 1428 C CA . GLU A 1 175 ? -14.814 -30.752 -13.763 1.00 90.62 175 GLU A CA 1
ATOM 1429 C C . GLU A 1 175 ? -13.545 -31.590 -13.532 1.00 90.62 175 GLU A C 1
ATOM 1431 O O . GLU A 1 175 ? -13.019 -32.223 -14.448 1.00 90.62 175 GLU A O 1
ATOM 1436 N N . LYS A 1 176 ? -13.088 -31.643 -12.273 1.00 87.50 176 LYS A N 1
ATOM 1437 C CA . LYS A 1 176 ? -11.956 -32.468 -11.796 1.00 87.50 176 LYS A CA 1
ATOM 1438 C C . LYS A 1 176 ? -10.657 -32.292 -12.605 1.00 87.50 176 LYS A C 1
ATOM 1440 O O . LYS A 1 176 ? -10.085 -33.281 -13.078 1.00 87.50 176 LYS A O 1
ATOM 1445 N N . PRO A 1 177 ? -10.148 -31.060 -12.745 1.00 91.31 177 PRO A N 1
ATOM 1446 C CA . PRO A 1 177 ? -8.865 -30.850 -13.385 1.00 91.31 177 PRO A CA 1
ATOM 1447 C C . PRO A 1 177 ? -7.738 -31.419 -12.512 1.00 91.31 177 PRO A C 1
ATOM 1449 O O . PRO A 1 177 ? -7.865 -31.558 -11.294 1.00 91.31 177 PRO A O 1
ATOM 1452 N N . ALA A 1 178 ? -6.604 -31.740 -13.132 1.00 92.19 178 ALA A N 1
ATOM 1453 C CA . ALA A 1 178 ? -5.386 -32.026 -12.385 1.00 92.19 178 ALA A CA 1
ATOM 1454 C C . ALA A 1 178 ? -4.868 -30.713 -11.778 1.00 92.19 178 ALA A C 1
ATOM 1456 O O . ALA A 1 178 ? -4.304 -29.876 -12.484 1.00 92.19 178 ALA A O 1
ATOM 1457 N N . LEU A 1 179 ? -5.099 -30.523 -10.481 1.00 93.38 179 LEU A N 1
ATOM 1458 C CA . LEU A 1 179 ? -4.735 -29.308 -9.755 1.00 93.38 179 LEU A CA 1
ATOM 1459 C C . LEU A 1 179 ? -3.470 -29.510 -8.915 1.00 93.38 179 LEU A C 1
ATOM 1461 O O . LEU A 1 179 ? -3.185 -30.607 -8.437 1.00 93.38 179 LEU A O 1
ATOM 1465 N N . TRP A 1 180 ? -2.719 -28.427 -8.697 1.00 94.31 180 TRP A N 1
ATOM 1466 C CA . TRP A 1 180 ? -1.584 -28.407 -7.761 1.00 94.31 180 TRP A CA 1
ATOM 1467 C C . TRP A 1 180 ? -2.024 -28.272 -6.294 1.00 94.31 180 TRP A C 1
ATOM 1469 O O . TRP A 1 180 ? -1.219 -28.490 -5.390 1.00 94.31 180 TRP A O 1
ATOM 1479 N N . HIS A 1 181 ? -3.277 -27.878 -6.055 1.00 93.88 181 HIS A N 1
ATOM 1480 C CA . HIS A 1 181 ? -3.884 -27.738 -4.737 1.00 93.88 181 HIS A CA 1
ATOM 1481 C C . HIS A 1 181 ? -5.367 -28.157 -4.804 1.00 93.88 181 HIS A C 1
ATOM 1483 O O . HIS A 1 181 ? -5.976 -27.990 -5.858 1.00 93.88 181 HIS A O 1
ATOM 1489 N N . PRO A 1 182 ? -5.944 -28.737 -3.733 1.00 86.94 182 PRO A N 1
ATOM 1490 C CA . PRO A 1 182 ? -7.343 -29.180 -3.737 1.00 86.94 182 PRO A CA 1
ATOM 1491 C C . PRO A 1 182 ? -8.385 -28.055 -3.846 1.00 86.94 182 PRO A C 1
ATOM 1493 O O . PRO A 1 182 ? -9.493 -28.315 -4.305 1.00 86.94 182 PRO A O 1
ATOM 1496 N N . GLU A 1 183 ? -8.028 -26.849 -3.400 1.00 77.75 183 GLU A N 1
ATOM 1497 C CA . GLU A 1 183 ? -8.788 -25.586 -3.528 1.00 77.75 183 GLU A CA 1
ATOM 1498 C C . GLU A 1 183 ? -8.105 -24.645 -4.526 1.00 77.75 183 GLU A C 1
ATOM 1500 O O . GLU A 1 183 ? -8.816 -23.937 -5.266 1.00 77.75 183 GLU A O 1
#

pLDDT: mean 93.93, std 5.2, range [48.91, 98.44]

Radius of gyration: 23.48 Å; chains: 1; bounding box: 52×53×57 Å

Foldseek 3Di:
DPPDDDADLDCVRLLCCLAPVLDLVSLVVSVCVNVCPCVVPVPVVVVVVLVVLQVVCVVVVHNGSQCVVLCPPPLNGPVSVVVVVVVVCVVCVVVCVVVVVQLLVVQVVSCVVVVHDRPSDQDPSSVNHSVSVCCCPVVVDDPVVVVVVCDPVVVVVVVQVVCCVVVVDDDDDDPPDPDPDPD

Organism: NCBI:txid48802